Protein AF-A0A059LEQ1-F1 (afdb_monomer_lite)

Secondary structure (DSSP, 8-state):
---------------------------------S--SSSHHHHHHHHTTSHHHHHHHHHHHHHH-TTTHHHHHHH---S-HHHHHHHHHHTT-HHHHHHHHHHHT-HHHHHHHHHHHHHHHHHHHHHHHHHTT-----TT-TTS--HHHHHHHHHHHHHHHHHHHHHHHHH--SHHHHHHHHHHHHHHHHHHHHHHHHHHHH--TT-HHHHHHHHHHHHHHHHHHHHHHTTS-HHHHHHHHHHH-SSSSHHHHHHHHHHHHHHHHHHHHHHHHHHHHHHHHHHHHHHHHHHHHHHSS--------------------------

Foldseek 3Di:
DDDDDDDDDDDDDDDDDDDDDDDDDDDDDDDDDDDDDDDPVVVVVVVLLAQVVVLVVLLVCLQPPLPCNVVVVVVDDSYDLVSSLVSCVVSVSLNNNLSSCVVVVNLVVNLVSLLVQLLVLLVQLLVVLVVVPPPPDDPPCPPPPDSCVSCVSNLVSLVVLLVSLLVQLVVQDDDVSLVVSVVSLLVSLVSLVVSLVVLVVSDDPPDPSSVVSSVSSLVSSLVSVVSCVVRDPLVVVVCSCCVVPVDDDVVSCVVSSVVSVVVVVVVVVVVVVVVVVVVVVVVVVVVVVVVVVVVPPDDPDDDDDDDDDDDDDDDDDDDDDDD

Structure (mmCIF, N/CA/C/O backbone):
data_AF-A0A059LEQ1-F1
#
_entry.id   AF-A0A059LEQ1-F1
#
loop_
_atom_site.group_PDB
_atom_site.id
_atom_site.type_symbol
_atom_site.label_atom_id
_atom_site.label_alt_id
_atom_site.label_comp_id
_atom_site.label_asym_id
_atom_site.label_entity_id
_atom_site.label_seq_id
_atom_site.pdbx_PDB_ins_code
_atom_site.Cartn_x
_atom_site.Cartn_y
_atom_site.Cartn_z
_atom_site.occupancy
_atom_site.B_iso_or_equiv
_atom_site.auth_seq_id
_atom_site.auth_comp_id
_atom_site.auth_asym_id
_atom_site.auth_atom_id
_atom_site.pdbx_PDB_model_num
ATOM 1 N N . GLU A 1 1 ? -68.657 5.247 -15.379 1.00 39.91 1 GLU A N 1
ATOM 2 C CA . GLU A 1 1 ? -68.919 6.084 -16.570 1.00 39.91 1 GLU A CA 1
ATOM 3 C C . GLU A 1 1 ? -67.611 6.131 -17.346 1.00 39.91 1 GLU A C 1
ATOM 5 O O . GLU A 1 1 ? -66.612 6.512 -16.762 1.00 39.91 1 GLU A O 1
ATOM 10 N N . GLY A 1 2 ? -67.472 5.338 -18.411 1.00 38.84 2 GLY A N 1
ATOM 11 C CA . GLY A 1 2 ? -67.723 5.771 -19.796 1.00 38.84 2 GLY A CA 1
ATOM 12 C C . GLY A 1 2 ? -66.429 6.400 -20.341 1.00 38.84 2 GLY A C 1
ATOM 13 O O . GLY A 1 2 ? -65.945 7.349 -19.750 1.00 38.84 2 GLY A O 1
ATOM 14 N N . GLY A 1 3 ? -65.747 5.923 -21.377 1.00 35.22 3 GLY A N 1
ATOM 15 C CA . GLY A 1 3 ? -66.136 5.088 -22.508 1.00 35.22 3 GLY A CA 1
ATOM 16 C C . GLY A 1 3 ? -65.643 5.774 -23.792 1.00 35.22 3 GLY A C 1
ATOM 17 O O . GLY A 1 3 ? -65.792 6.986 -23.904 1.00 35.22 3 GLY A O 1
ATOM 18 N N . SER A 1 4 ? -65.131 4.972 -24.737 1.00 38.84 4 SER A N 1
ATOM 19 C CA . SER A 1 4 ? -64.862 5.298 -26.158 1.00 38.84 4 SER A CA 1
ATOM 20 C C . SER A 1 4 ? -63.698 6.253 -26.440 1.00 38.84 4 SER A C 1
ATOM 22 O O . SER A 1 4 ? -63.467 7.199 -25.705 1.00 38.84 4 SER A O 1
ATOM 24 N N . GLY A 1 5 ? -62.906 6.118 -27.500 1.00 33.50 5 GLY A N 1
ATOM 25 C CA . GLY A 1 5 ? -62.858 5.304 -28.728 1.00 33.50 5 GLY A CA 1
ATOM 26 C C . GLY A 1 5 ? -61.652 5.877 -29.513 1.00 33.50 5 GLY A C 1
ATOM 27 O O . GLY A 1 5 ? -61.237 6.995 -29.228 1.00 33.50 5 GLY A O 1
ATOM 28 N N . GLY A 1 6 ? -60.940 5.217 -30.417 1.00 33.31 6 GLY A N 1
ATOM 29 C CA . GLY A 1 6 ? -61.314 4.225 -31.411 1.00 33.31 6 GLY A CA 1
ATOM 30 C C . GLY A 1 6 ? -60.819 4.731 -32.776 1.00 33.31 6 GLY A C 1
ATOM 31 O O . GLY A 1 6 ? -61.121 5.871 -33.110 1.00 33.31 6 GLY A O 1
ATOM 32 N N . LEU A 1 7 ? -60.151 3.840 -33.532 1.00 36.00 7 LEU A N 1
ATOM 33 C CA . LEU A 1 7 ? -60.048 3.805 -35.011 1.00 36.00 7 LEU A CA 1
ATOM 34 C C . LEU A 1 7 ? -59.159 4.893 -35.662 1.00 36.00 7 LEU A C 1
ATOM 36 O O . LEU A 1 7 ? -59.026 5.982 -35.127 1.00 36.00 7 LEU A O 1
ATOM 40 N N . ALA A 1 8 ? -58.506 4.714 -36.811 1.00 37.72 8 ALA A N 1
ATOM 41 C CA . ALA A 1 8 ? -58.433 3.675 -37.849 1.00 37.72 8 ALA A CA 1
ATOM 42 C C . ALA A 1 8 ? -57.136 3.976 -38.657 1.00 37.72 8 ALA A C 1
ATOM 44 O O . ALA A 1 8 ? -56.674 5.115 -38.642 1.00 37.72 8 ALA A O 1
ATOM 45 N N . GLU A 1 9 ? -56.357 2.977 -39.078 1.00 35.88 9 GLU A N 1
ATOM 46 C CA . GLU A 1 9 ? -56.386 2.298 -40.396 1.00 35.88 9 GLU A CA 1
ATOM 47 C C . GLU A 1 9 ? -55.904 3.136 -41.593 1.00 35.88 9 GLU A C 1
ATOM 49 O O . GLU A 1 9 ? -56.343 4.263 -41.786 1.00 35.88 9 GLU A O 1
ATOM 54 N N . GLU A 1 10 ? -54.997 2.511 -42.358 1.00 37.50 10 GLU A N 1
ATOM 55 C CA . GLU A 1 10 ? -54.878 2.403 -43.832 1.00 37.50 10 GLU A CA 1
ATOM 56 C C . GLU A 1 10 ? -53.376 2.297 -44.175 1.00 37.50 10 GLU A C 1
ATOM 58 O O . GLU A 1 10 ? -52.585 3.188 -43.876 1.00 37.50 10 GLU A O 1
ATOM 63 N N . GLU A 1 11 ? -52.849 1.100 -44.454 1.00 36.75 11 GLU A N 1
ATOM 64 C CA . GLU A 1 11 ? -52.940 0.318 -45.708 1.00 36.75 11 GLU A CA 1
ATOM 65 C C . GLU A 1 11 ? -52.290 0.999 -46.921 1.00 36.75 11 GLU A C 1
ATOM 67 O O . GLU A 1 11 ? -52.687 2.077 -47.331 1.00 36.75 11 GLU A O 1
ATOM 72 N N . GLU A 1 12 ? -51.266 0.337 -47.468 1.00 38.50 12 GLU A N 1
ATOM 73 C CA . GLU A 1 12 ? -51.108 -0.133 -48.861 1.00 38.50 12 GLU A CA 1
ATOM 74 C C . GLU A 1 12 ? -49.723 -0.825 -48.899 1.00 38.50 12 GLU A C 1
ATOM 76 O O . GLU A 1 12 ? -48.732 -0.271 -48.432 1.00 38.50 12 GLU A O 1
ATOM 81 N N . GLY A 1 13 ? -49.558 -2.108 -49.233 1.00 33.69 13 GLY A N 1
ATOM 82 C CA . GLY A 1 13 ? -49.909 -2.810 -50.475 1.00 33.69 13 GLY A CA 1
ATOM 83 C C . GLY A 1 13 ? -48.584 -3.366 -51.040 1.00 33.69 13 GLY A C 1
ATOM 84 O O . GLY A 1 13 ? -47.689 -2.598 -51.363 1.00 33.69 13 GLY A O 1
ATOM 85 N N . GLY A 1 14 ? -48.274 -4.664 -50.918 1.00 33.03 14 GLY A N 1
ATOM 86 C CA . GLY A 1 14 ? -48.612 -5.732 -51.880 1.00 33.03 14 GLY A CA 1
ATOM 87 C C . GLY A 1 14 ? -47.449 -5.925 -52.878 1.00 33.03 14 GLY A C 1
ATOM 88 O O . GLY A 1 14 ? -47.071 -4.989 -53.563 1.00 33.03 14 GLY A O 1
ATOM 89 N N . THR A 1 15 ? -46.768 -7.067 -53.019 1.00 36.69 15 THR A N 1
ATOM 90 C CA . THR A 1 15 ? -47.179 -8.328 -53.690 1.00 36.69 15 THR A CA 1
ATOM 91 C C . THR A 1 15 ? -45.879 -9.169 -53.856 1.00 36.69 15 THR A C 1
ATOM 93 O O . THR A 1 15 ? -44.824 -8.587 -54.080 1.00 36.69 15 THR A O 1
ATOM 96 N N . PHE A 1 16 ? -45.773 -10.458 -53.499 1.00 31.70 16 PHE A N 1
ATOM 97 C CA . PHE A 1 16 ? -46.312 -11.712 -54.078 1.00 31.70 16 PHE A CA 1
ATOM 98 C C . PHE A 1 16 ? -45.416 -12.392 -55.150 1.00 31.70 16 PHE A C 1
ATOM 100 O O . PHE A 1 16 ? -45.321 -11.881 -56.259 1.00 31.70 16 PHE A O 1
ATOM 107 N N . PHE A 1 17 ? -44.796 -13.541 -54.804 1.00 34.34 17 PHE A N 1
ATOM 108 C CA . PHE A 1 17 ? -44.776 -14.873 -55.487 1.00 34.34 17 PHE A CA 1
ATOM 109 C C . PHE A 1 17 ? -43.702 -15.768 -54.804 1.00 34.34 17 PHE A C 1
ATOM 111 O O . PHE A 1 17 ? -42.542 -15.372 -54.738 1.00 34.34 17 PHE A O 1
ATOM 118 N N . ASP A 1 18 ? -44.086 -16.787 -54.016 1.00 32.66 18 ASP A N 1
ATOM 119 C CA . ASP A 1 18 ? -44.166 -18.240 -54.345 1.00 32.66 18 ASP A CA 1
ATOM 120 C C . ASP A 1 18 ? -42.784 -18.863 -54.661 1.00 32.66 18 ASP A C 1
ATOM 122 O O . ASP A 1 18 ? -42.023 -18.317 -55.444 1.00 32.66 18 ASP A O 1
ATOM 126 N N . GLY A 1 19 ? -42.313 -19.989 -54.134 1.00 31.03 19 GLY A N 1
ATOM 127 C CA . GLY A 1 19 ? -42.902 -21.138 -53.458 1.00 31.03 19 GLY A CA 1
ATOM 128 C C . GLY A 1 19 ? -41.981 -22.339 -53.762 1.00 31.03 19 GLY A C 1
ATOM 129 O O . GLY A 1 19 ? -41.383 -22.390 -54.837 1.00 31.03 19 GLY A O 1
ATOM 130 N N . SER A 1 20 ? -41.894 -23.305 -52.839 1.00 29.66 20 SER A N 1
ATOM 131 C CA . SER A 1 20 ? -41.366 -24.688 -52.981 1.00 29.66 20 SER A CA 1
ATOM 132 C C . SER A 1 20 ? -40.132 -25.057 -52.144 1.00 29.66 20 SER A C 1
ATOM 134 O O . SER A 1 20 ? -39.095 -24.403 -52.144 1.00 29.66 20 SER A O 1
ATOM 136 N N . SER A 1 21 ? -40.312 -26.159 -51.415 1.00 33.44 21 SER A N 1
ATOM 137 C CA . SER A 1 21 ? -39.473 -26.730 -50.357 1.00 33.44 21 SER A CA 1
ATOM 138 C C . SER A 1 21 ? -38.452 -27.779 -50.892 1.00 33.44 21 SER A C 1
ATOM 140 O O . SER A 1 21 ? -38.032 -27.661 -52.039 1.00 33.44 21 SER A O 1
ATOM 142 N N . PRO A 1 22 ? -37.946 -28.754 -50.099 1.00 53.53 22 PRO A N 1
ATOM 143 C CA . PRO A 1 22 ? -36.526 -28.864 -49.766 1.00 53.53 22 PRO A CA 1
ATOM 144 C C . PRO A 1 22 ? -35.864 -30.146 -50.314 1.00 53.53 22 PRO A C 1
ATOM 146 O O . PRO A 1 22 ? -36.526 -31.142 -50.593 1.00 53.53 22 PRO A O 1
ATOM 149 N N . SER A 1 23 ? -34.531 -30.196 -50.366 1.00 31.20 23 SER A N 1
ATOM 150 C CA . SER A 1 23 ? -33.833 -31.480 -50.519 1.00 31.20 23 SER A CA 1
ATOM 151 C C . SER A 1 23 ? -32.441 -31.479 -49.890 1.00 31.20 23 SER A C 1
ATOM 153 O O . SER A 1 23 ? -31.515 -30.804 -50.331 1.00 31.20 23 SER A O 1
ATOM 155 N N . SER A 1 24 ? -32.350 -32.295 -48.846 1.00 32.59 24 SER A N 1
ATOM 156 C CA . SER A 1 24 ? -31.193 -32.943 -48.231 1.00 32.59 24 SER A CA 1
ATOM 157 C C . SER A 1 24 ? -30.006 -33.260 -49.149 1.00 32.59 24 SER A C 1
ATOM 159 O O . SER A 1 24 ? -30.200 -33.878 -50.194 1.00 32.59 24 SER A O 1
ATOM 161 N N . SER A 1 25 ? -28.780 -33.022 -48.657 1.00 30.97 25 SER A N 1
ATOM 162 C CA . SER A 1 25 ? -27.684 -34.016 -48.635 1.00 30.97 25 SER A CA 1
ATOM 163 C C . SER A 1 25 ? -26.458 -33.513 -47.854 1.00 30.97 25 SER A C 1
ATOM 165 O O . SER A 1 25 ? -25.719 -32.645 -48.299 1.00 30.97 25 SER A O 1
ATOM 167 N N . THR A 1 26 ? -26.268 -34.089 -46.666 1.00 38.56 26 THR A N 1
ATOM 168 C CA . THR A 1 26 ? -25.015 -34.656 -46.140 1.00 38.56 26 THR A CA 1
ATOM 169 C C . THR A 1 26 ? -23.685 -34.165 -46.733 1.00 38.56 26 THR A C 1
ATOM 171 O O . THR A 1 26 ? -23.305 -34.615 -47.808 1.00 38.56 26 THR A O 1
ATOM 174 N N . SER A 1 27 ? -22.869 -33.442 -45.949 1.00 31.16 27 SER A N 1
ATOM 175 C CA . SER A 1 27 ? -21.430 -33.757 -45.871 1.00 31.16 27 SER A CA 1
ATOM 176 C C . SER A 1 27 ? -20.718 -33.123 -44.668 1.00 31.16 27 SER A C 1
ATOM 178 O O . SER A 1 27 ? -20.512 -31.920 -44.595 1.00 31.16 27 SER A O 1
ATOM 180 N N . ARG A 1 28 ? -20.321 -34.013 -43.752 1.00 33.94 28 ARG A N 1
ATOM 181 C CA . ARG A 1 28 ? -19.136 -33.980 -42.877 1.00 33.94 28 ARG A CA 1
ATOM 182 C C . ARG A 1 28 ? -18.928 -32.757 -41.977 1.00 33.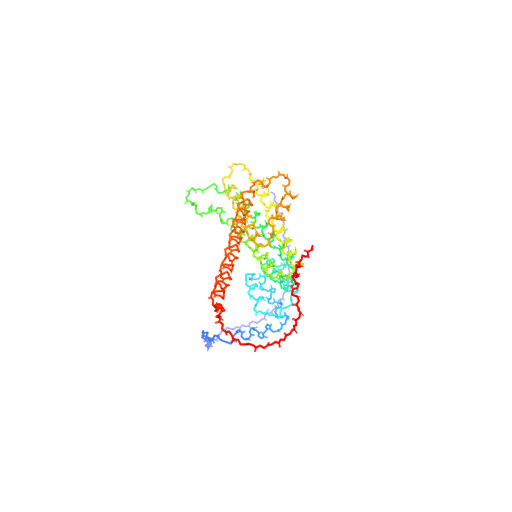94 28 ARG A C 1
ATOM 184 O O . ARG A 1 28 ? -18.280 -31.779 -42.322 1.00 33.94 28 ARG A O 1
ATOM 191 N N . ARG A 1 29 ? -19.322 -32.970 -40.717 1.00 38.72 29 ARG A N 1
ATOM 192 C CA . ARG A 1 29 ? -18.678 -32.393 -39.532 1.00 38.72 29 ARG A CA 1
ATOM 193 C C . ARG A 1 29 ? -17.162 -32.596 -39.639 1.00 38.72 29 ARG A C 1
ATOM 195 O O . ARG A 1 29 ? -16.696 -33.732 -39.566 1.00 38.72 29 ARG A O 1
ATOM 202 N N . PHE A 1 30 ? -16.413 -31.512 -39.794 1.00 32.72 30 PHE A N 1
ATOM 203 C CA . PHE A 1 30 ? -14.985 -31.482 -39.504 1.00 32.72 30 PHE A CA 1
ATOM 204 C C . PHE A 1 30 ? -14.845 -30.878 -38.107 1.00 32.72 30 PHE A C 1
ATOM 206 O O . PHE A 1 30 ? -14.821 -29.665 -37.936 1.00 32.72 30 PHE A O 1
ATOM 213 N N . PHE A 1 31 ? -14.855 -31.741 -37.092 1.00 32.28 31 PHE A N 1
ATOM 214 C CA . PHE A 1 31 ? -14.271 -31.399 -35.800 1.00 32.28 31 PHE A CA 1
ATOM 215 C C . PHE A 1 31 ? -12.751 -31.461 -35.990 1.00 32.28 31 PHE A C 1
ATOM 217 O O . PHE A 1 31 ? -12.251 -32.555 -36.267 1.00 32.28 31 PHE A O 1
ATOM 224 N N . PRO A 1 32 ? -11.994 -30.357 -35.876 1.00 39.38 32 PRO A N 1
ATOM 225 C CA . PRO A 1 32 ? -10.568 -30.490 -35.652 1.00 39.38 32 PRO A CA 1
ATOM 226 C C . PRO A 1 32 ? -10.339 -31.073 -34.245 1.00 39.38 32 PRO A C 1
ATOM 228 O O . PRO A 1 32 ? -11.055 -30.716 -33.302 1.00 39.38 32 PRO A O 1
ATOM 231 N N . PRO A 1 33 ? -9.382 -32.002 -34.094 1.00 41.22 33 PRO A N 1
ATOM 232 C CA . PRO A 1 33 ? -9.032 -32.562 -32.806 1.00 41.22 33 PRO A CA 1
ATOM 233 C C . PRO A 1 33 ? -8.220 -31.556 -31.983 1.00 41.22 33 PRO A C 1
ATOM 235 O O . PRO A 1 33 ? -7.469 -30.733 -32.500 1.00 41.22 33 PRO A O 1
ATOM 238 N N . SER A 1 34 ? -8.401 -31.686 -30.675 1.00 40.88 34 SER A N 1
ATOM 239 C CA . SER A 1 34 ? -7.682 -31.049 -29.578 1.00 40.88 34 SER A CA 1
ATOM 240 C C . SER A 1 34 ? -6.163 -30.897 -29.781 1.00 40.88 34 SER A C 1
ATOM 242 O O . SER A 1 34 ? -5.472 -31.880 -30.030 1.00 40.88 34 SER A O 1
ATOM 244 N N . LEU A 1 35 ? -5.693 -29.665 -29.536 1.00 48.62 35 LEU A N 1
ATOM 245 C CA . LEU A 1 35 ? -4.416 -29.236 -28.937 1.00 48.62 35 LEU A CA 1
ATOM 246 C C . LEU A 1 35 ? -3.120 -29.970 -29.330 1.00 48.62 35 LEU A C 1
ATOM 248 O O . LEU A 1 35 ? -2.803 -31.038 -28.813 1.00 48.62 35 LEU A O 1
ATOM 252 N N . ALA A 1 36 ? -2.264 -29.255 -30.067 1.00 34.38 36 ALA A N 1
ATOM 253 C CA . ALA A 1 36 ? -0.808 -29.425 -30.020 1.00 34.38 36 ALA A CA 1
ATOM 254 C C . ALA A 1 36 ? -0.075 -28.060 -29.958 1.00 34.38 36 ALA A C 1
ATOM 256 O O . ALA A 1 36 ? 0.797 -27.739 -30.756 1.00 34.38 36 ALA A O 1
ATOM 257 N N . GLY A 1 37 ? -0.476 -27.217 -29.003 1.00 42.66 37 GLY A N 1
ATOM 258 C CA . GLY A 1 37 ? 0.431 -26.696 -27.972 1.00 42.66 37 GLY A CA 1
ATOM 259 C C . GLY A 1 37 ? 1.488 -25.617 -28.251 1.00 42.66 37 GLY A C 1
ATOM 260 O O . GLY A 1 37 ? 1.980 -25.096 -27.260 1.00 42.66 37 GLY A O 1
ATOM 261 N N . LEU A 1 38 ? 1.868 -25.240 -29.481 1.00 40.41 38 LEU A N 1
ATOM 262 C CA . LEU A 1 38 ? 2.979 -24.264 -29.661 1.00 40.41 38 LEU A CA 1
ATOM 263 C C . LEU A 1 38 ? 2.829 -23.229 -30.796 1.00 40.41 38 LEU A C 1
ATOM 265 O O . LEU A 1 38 ? 3.738 -22.433 -31.008 1.00 40.41 38 LEU A O 1
ATOM 269 N N . SER A 1 39 ? 1.699 -23.181 -31.511 1.00 48.41 39 SER A N 1
ATOM 270 C CA . SER A 1 39 ? 1.535 -22.280 -32.674 1.00 48.41 39 SER A CA 1
ATOM 271 C C . SER A 1 39 ? 0.595 -21.090 -32.450 1.00 48.41 39 SER A C 1
ATOM 273 O O . SER A 1 39 ? 0.660 -20.122 -33.201 1.00 48.41 39 SER A O 1
ATOM 275 N N . GLU A 1 40 ? -0.283 -21.139 -31.449 1.00 47.84 40 GLU A N 1
ATOM 276 C CA . GLU A 1 40 ? -1.388 -20.175 -31.313 1.00 47.84 40 GLU A CA 1
ATOM 277 C C . GLU A 1 40 ? -0.967 -18.905 -30.552 1.00 47.84 40 GLU A C 1
ATOM 279 O O . GLU A 1 40 ? -1.352 -17.790 -30.905 1.00 47.84 40 GLU A O 1
ATOM 284 N N . GLN A 1 41 ? -0.068 -19.049 -29.574 1.00 50.53 41 GLN A N 1
ATOM 285 C CA . GLN A 1 41 ? 0.531 -17.915 -28.863 1.00 50.53 41 GLN A CA 1
ATOM 286 C C . GLN A 1 41 ? 1.420 -17.069 -29.782 1.00 50.53 41 GLN A C 1
ATOM 288 O O . GLN A 1 41 ? 1.420 -15.851 -29.656 1.00 50.53 41 GLN A O 1
ATOM 293 N N . ALA A 1 42 ? 2.108 -17.694 -30.747 1.00 51.91 42 ALA A N 1
ATOM 294 C CA . ALA A 1 42 ? 2.942 -16.997 -31.727 1.00 51.91 42 ALA A CA 1
ATOM 295 C C . ALA A 1 42 ? 2.120 -16.130 -32.700 1.00 51.91 42 ALA A C 1
ATOM 297 O O . ALA A 1 42 ? 2.577 -15.072 -33.123 1.00 51.91 42 ALA A O 1
ATOM 298 N N . SER A 1 43 ? 0.894 -16.548 -33.040 1.00 58.75 43 SER A N 1
ATOM 299 C CA . SER A 1 43 ? -0.020 -15.729 -33.846 1.00 58.75 43 SER A CA 1
ATOM 300 C C . SER A 1 43 ? -0.599 -14.553 -33.062 1.00 58.75 43 SER A C 1
ATOM 302 O O . SER A 1 43 ? -0.728 -13.467 -33.616 1.00 58.75 43 SER A O 1
ATOM 304 N N . VAL A 1 44 ? -0.906 -14.734 -31.774 1.00 63.03 44 VAL A N 1
ATOM 305 C CA . VAL A 1 44 ? -1.437 -13.648 -30.935 1.00 63.03 44 VAL A CA 1
ATOM 306 C C . VAL A 1 44 ? -0.355 -12.611 -30.635 1.00 63.03 44 VAL A C 1
ATOM 308 O O . VAL A 1 44 ? -0.618 -11.421 -30.764 1.00 63.03 44 VAL A O 1
ATOM 311 N N . THR A 1 45 ? 0.880 -13.025 -30.338 1.00 62.28 45 THR A N 1
ATOM 312 C CA . THR A 1 45 ? 2.000 -12.085 -30.149 1.00 62.28 45 THR A CA 1
ATOM 313 C C . THR A 1 45 ? 2.367 -11.338 -31.431 1.00 62.28 45 THR A C 1
ATOM 315 O O . THR A 1 45 ? 2.728 -10.168 -31.358 1.00 62.28 45 THR A O 1
ATOM 318 N N . ALA A 1 46 ? 2.220 -11.960 -32.606 1.00 61.50 46 ALA A N 1
ATOM 319 C CA . ALA A 1 46 ? 2.407 -11.281 -33.889 1.00 61.50 46 ALA A CA 1
ATOM 320 C C . ALA A 1 46 ? 1.300 -10.252 -34.194 1.00 61.50 46 ALA A C 1
ATOM 322 O O . ALA A 1 46 ? 1.582 -9.221 -34.795 1.00 61.50 46 ALA A O 1
ATOM 323 N N . ILE A 1 47 ? 0.056 -10.502 -33.767 1.00 64.19 47 ILE A N 1
ATOM 324 C CA . ILE A 1 47 ? -1.061 -9.548 -33.897 1.00 64.19 47 ILE A CA 1
ATOM 325 C C . ILE A 1 47 ? -0.911 -8.393 -32.891 1.00 64.19 47 ILE A C 1
ATOM 327 O O . ILE A 1 47 ? -1.144 -7.240 -33.240 1.00 64.19 47 ILE A O 1
ATOM 331 N N . LEU A 1 48 ? -0.447 -8.684 -31.673 1.00 67.00 48 LEU A N 1
ATOM 332 C CA . LEU A 1 48 ? -0.130 -7.694 -30.633 1.00 67.00 48 LEU A CA 1
ATOM 333 C C . LEU A 1 48 ? 1.206 -6.955 -30.868 1.00 67.00 48 LEU A C 1
ATOM 335 O O . LEU A 1 48 ? 1.651 -6.174 -30.027 1.00 67.00 48 LEU A O 1
ATOM 339 N N . ALA A 1 49 ? 1.866 -7.181 -32.006 1.00 67.88 49 ALA A N 1
ATOM 340 C CA . ALA A 1 49 ? 2.998 -6.361 -32.429 1.00 67.88 49 ALA A CA 1
ATOM 341 C C . ALA A 1 49 ? 2.547 -4.987 -32.960 1.00 67.88 49 ALA A C 1
ATOM 343 O O . ALA A 1 49 ? 3.340 -4.047 -32.975 1.00 67.88 49 ALA A O 1
ATOM 344 N N . ASP A 1 50 ? 1.286 -4.863 -33.389 1.00 77.69 50 ASP A N 1
ATOM 345 C CA . ASP A 1 50 ? 0.685 -3.577 -33.736 1.00 77.69 50 ASP A CA 1
ATOM 346 C C . ASP A 1 50 ? 0.234 -2.858 -32.457 1.00 77.69 50 ASP A C 1
ATOM 348 O O . ASP A 1 50 ? -0.652 -3.331 -31.737 1.00 77.69 50 ASP A O 1
ATOM 352 N N . SER A 1 51 ? 0.836 -1.702 -32.176 1.00 74.19 51 SER A N 1
ATOM 353 C CA . SER A 1 51 ? 0.554 -0.916 -30.971 1.00 74.19 51 SER A CA 1
ATOM 354 C C . SER A 1 51 ? -0.915 -0.499 -30.869 1.00 74.19 51 SER A C 1
ATOM 356 O O . SER A 1 51 ? -1.462 -0.462 -29.767 1.00 74.19 51 SER A O 1
ATOM 358 N N . GLY A 1 52 ? -1.599 -0.270 -31.998 1.00 79.19 52 GLY A N 1
ATOM 359 C CA . GLY A 1 52 ? -3.022 0.082 -32.000 1.00 79.19 52 GLY A CA 1
ATOM 360 C C . GLY A 1 52 ? -3.935 -1.076 -31.576 1.00 79.19 52 GLY A C 1
ATOM 361 O O . GLY A 1 52 ? -4.938 -0.872 -30.881 1.00 79.19 52 GLY A O 1
ATOM 362 N N . LEU A 1 53 ? -3.579 -2.308 -31.953 1.00 83.75 53 LEU A N 1
ATOM 363 C CA . LEU A 1 53 ? -4.312 -3.508 -31.542 1.00 83.75 53 LEU A CA 1
ATOM 364 C C . LEU A 1 53 ? -4.039 -3.847 -30.079 1.00 83.75 53 LEU A C 1
ATOM 366 O O . LEU A 1 53 ? -4.966 -4.221 -29.360 1.00 83.75 53 LEU A O 1
ATOM 370 N N . THR A 1 54 ? -2.806 -3.648 -29.618 1.00 85.25 54 THR A N 1
ATOM 371 C CA . THR A 1 54 ? -2.429 -3.859 -28.217 1.00 85.25 54 THR A CA 1
ATOM 372 C C . THR A 1 54 ? -3.137 -2.879 -27.287 1.00 85.25 54 THR A C 1
ATOM 374 O O . THR A 1 54 ? -3.696 -3.309 -26.280 1.00 85.25 54 THR A O 1
ATOM 377 N N . ASP A 1 55 ? -3.230 -1.597 -27.646 1.00 85.88 55 ASP A N 1
ATOM 378 C CA . ASP A 1 55 ? -3.978 -0.603 -26.863 1.00 85.88 55 ASP A CA 1
ATOM 379 C C . ASP A 1 55 ? -5.475 -0.943 -26.775 1.00 85.88 55 ASP A C 1
ATOM 381 O O . ASP A 1 55 ? -6.090 -0.845 -25.709 1.00 85.88 55 ASP A O 1
ATOM 385 N N . THR A 1 56 ? -6.060 -1.404 -27.885 1.00 88.00 56 THR A N 1
ATOM 386 C CA . THR A 1 56 ? -7.459 -1.858 -27.922 1.00 88.00 56 THR A CA 1
ATOM 387 C C . THR A 1 56 ? -7.655 -3.104 -27.057 1.00 88.00 56 THR A C 1
ATOM 389 O O . THR A 1 56 ? -8.647 -3.226 -26.338 1.00 88.00 56 THR A O 1
ATOM 392 N N . TYR A 1 57 ? -6.696 -4.028 -27.088 1.00 89.62 57 TYR A N 1
ATOM 393 C CA . TYR A 1 57 ? -6.737 -5.234 -26.275 1.00 89.62 57 TYR A CA 1
ATOM 394 C C . TYR A 1 57 ? -6.632 -4.921 -24.778 1.00 89.62 57 TYR A C 1
ATOM 396 O O . TYR A 1 57 ? -7.398 -5.478 -23.996 1.00 89.62 57 TYR A O 1
ATOM 404 N N . VAL A 1 58 ? -5.774 -3.976 -24.374 1.00 89.38 58 VAL A N 1
ATOM 405 C CA . VAL A 1 58 ? -5.707 -3.500 -22.981 1.00 89.38 58 VAL A CA 1
ATOM 406 C C . VAL A 1 58 ? -7.046 -2.903 -22.544 1.00 89.38 58 VAL A C 1
ATOM 408 O O . VAL A 1 58 ? -7.531 -3.242 -21.470 1.00 89.38 58 VAL A O 1
ATOM 411 N N . GLN A 1 59 ? -7.694 -2.082 -23.378 1.00 90.44 59 GLN A N 1
ATOM 412 C CA . GLN A 1 59 ? -9.029 -1.547 -23.068 1.00 90.44 59 GLN A CA 1
ATOM 413 C C . GLN A 1 59 ? -10.070 -2.655 -22.867 1.00 90.44 59 GLN A C 1
ATOM 415 O O . GLN A 1 59 ? -10.848 -2.618 -21.912 1.00 90.44 59 GLN A O 1
ATOM 420 N N . LEU A 1 60 ? -10.075 -3.664 -23.742 1.00 92.12 60 LEU A N 1
ATOM 421 C CA . LEU A 1 60 ? -10.976 -4.808 -23.622 1.00 92.12 60 LEU A CA 1
ATOM 422 C C . LEU A 1 60 ? -10.685 -5.622 -22.357 1.00 92.12 60 LEU A C 1
ATOM 424 O O . LEU A 1 60 ? -11.622 -5.968 -21.640 1.00 92.12 60 LEU A O 1
ATOM 428 N N . LEU A 1 61 ? -9.414 -5.879 -22.042 1.00 91.50 61 LEU A N 1
ATOM 429 C CA . LEU A 1 61 ? -9.025 -6.551 -20.804 1.00 91.50 61 LEU A CA 1
ATOM 430 C C . LEU A 1 61 ? -9.502 -5.772 -19.578 1.00 91.50 61 LEU A C 1
ATOM 432 O O . LEU A 1 61 ? -10.153 -6.351 -18.718 1.00 91.50 61 LEU A O 1
ATOM 436 N N . CYS A 1 62 ? -9.284 -4.458 -19.529 1.00 91.44 62 CYS A N 1
ATOM 437 C CA . CYS A 1 62 ? -9.758 -3.624 -18.426 1.00 91.44 62 CYS A CA 1
ATOM 438 C C . CYS A 1 62 ? -11.283 -3.701 -18.238 1.00 91.44 62 CYS A C 1
ATOM 440 O O . CYS A 1 62 ? -11.777 -3.676 -17.112 1.00 91.44 62 CYS A O 1
ATOM 442 N N . ARG A 1 63 ? -12.043 -3.827 -19.331 1.00 92.62 63 ARG A N 1
ATOM 443 C CA . ARG A 1 63 ? -13.507 -3.912 -19.284 1.00 92.62 63 ARG A CA 1
ATOM 444 C C . ARG A 1 63 ? -14.037 -5.296 -18.905 1.00 92.62 63 ARG A C 1
ATOM 446 O O . ARG A 1 63 ? -15.059 -5.375 -18.225 1.00 92.62 63 ARG A O 1
ATOM 453 N N . PHE A 1 64 ? -13.423 -6.361 -19.414 1.00 91.38 64 PHE A N 1
ATOM 454 C CA . PHE A 1 64 ? -13.977 -7.719 -19.348 1.00 91.38 64 PHE A CA 1
ATOM 455 C C . PHE A 1 64 ? -13.258 -8.635 -18.352 1.00 91.38 64 PHE A C 1
ATOM 457 O O . PHE A 1 64 ? -13.899 -9.530 -17.808 1.00 91.38 64 PHE A O 1
ATOM 464 N N . ASP A 1 65 ? -11.969 -8.412 -18.093 1.00 91.00 65 ASP A N 1
ATOM 465 C CA . ASP A 1 65 ? -11.174 -9.175 -17.126 1.00 91.00 65 ASP A CA 1
ATOM 466 C C . ASP A 1 65 ? -10.083 -8.297 -16.469 1.00 91.00 65 ASP A C 1
ATOM 468 O O . ASP A 1 65 ? -8.894 -8.382 -16.809 1.00 91.00 65 ASP A O 1
ATOM 472 N N . PRO A 1 66 ? -10.463 -7.439 -15.502 1.00 87.62 66 PRO A N 1
ATOM 473 C CA . PRO A 1 66 ? -9.535 -6.519 -14.844 1.00 87.62 66 PRO A CA 1
ATOM 474 C C . PRO A 1 66 ? -8.441 -7.235 -14.031 1.00 87.62 66 PRO A C 1
ATOM 476 O O . PRO A 1 66 ? -7.400 -6.643 -13.742 1.00 87.62 66 PRO A O 1
ATOM 479 N N . GLY A 1 67 ? -8.646 -8.507 -13.662 1.00 87.12 67 GLY A N 1
ATOM 480 C CA . GLY A 1 67 ? -7.679 -9.301 -12.901 1.00 87.12 67 GLY A CA 1
ATOM 481 C C . GLY A 1 67 ? -6.478 -9.755 -13.735 1.00 87.12 67 GLY A C 1
ATOM 482 O O . GLY A 1 67 ? -5.364 -9.841 -13.215 1.00 87.12 67 GLY A O 1
ATOM 483 N N . ALA A 1 68 ? -6.678 -9.991 -15.034 1.00 88.50 68 ALA A N 1
ATOM 484 C CA . ALA A 1 68 ? -5.619 -10.406 -15.954 1.00 88.50 68 ALA A CA 1
ATOM 485 C C . ALA A 1 68 ? -4.742 -9.244 -16.456 1.00 88.50 68 ALA A C 1
ATOM 487 O O . ALA A 1 68 ? -3.619 -9.474 -16.912 1.00 88.50 68 ALA A O 1
ATOM 488 N N . VAL A 1 69 ? -5.212 -7.996 -16.334 1.00 91.06 69 VAL A N 1
ATOM 489 C CA . VAL A 1 69 ? -4.513 -6.780 -16.790 1.00 91.06 69 VAL A CA 1
ATOM 490 C C . VAL A 1 69 ? -3.055 -6.700 -16.304 1.00 91.06 69 VAL A C 1
ATOM 492 O O . VAL A 1 69 ? -2.164 -6.621 -17.149 1.00 91.06 69 VAL A O 1
ATOM 495 N N . PRO A 1 70 ? -2.737 -6.768 -14.995 1.00 87.75 70 PRO A N 1
ATOM 496 C CA . PRO A 1 70 ? -1.350 -6.656 -14.536 1.00 87.75 70 PRO A CA 1
ATOM 497 C C . PRO A 1 70 ? -0.455 -7.812 -15.005 1.00 87.75 70 PRO A C 1
ATOM 499 O O . PRO A 1 70 ? 0.751 -7.629 -15.145 1.00 87.75 70 PRO A O 1
ATOM 502 N N . ALA A 1 71 ? -1.004 -9.006 -15.253 1.00 89.44 71 ALA A N 1
ATOM 503 C CA . ALA A 1 71 ? -0.229 -10.110 -15.820 1.00 89.44 71 ALA A CA 1
ATOM 504 C C . ALA A 1 71 ? 0.098 -9.855 -17.298 1.00 89.44 71 ALA A C 1
ATOM 506 O O . ALA A 1 71 ? 1.227 -10.086 -17.726 1.00 89.44 71 ALA A O 1
ATOM 507 N N . PHE A 1 72 ? -0.866 -9.323 -18.053 1.00 89.44 72 PHE A N 1
ATOM 508 C CA . PHE A 1 72 ? -0.671 -8.953 -19.450 1.00 89.44 72 PHE A CA 1
ATOM 509 C C . PHE A 1 72 ? 0.366 -7.836 -19.614 1.00 89.44 72 PHE A C 1
ATOM 511 O O . PHE A 1 72 ? 1.289 -7.987 -20.415 1.00 89.44 72 PHE A O 1
ATOM 518 N N . LEU A 1 73 ? 0.247 -6.764 -18.820 1.00 90.00 73 LEU A N 1
ATOM 519 C CA . LEU A 1 73 ? 1.127 -5.592 -18.889 1.00 90.00 73 LEU A CA 1
ATOM 520 C C . LEU A 1 73 ? 2.592 -5.907 -18.550 1.00 90.00 73 LEU A C 1
ATOM 522 O O . LEU A 1 73 ? 3.478 -5.220 -19.040 1.00 90.00 73 LEU A O 1
ATOM 526 N N . ARG A 1 74 ? 2.852 -6.944 -17.741 1.00 88.88 74 ARG A N 1
ATOM 527 C CA . ARG A 1 74 ? 4.214 -7.423 -17.434 1.00 88.88 74 ARG A CA 1
ATOM 528 C C . ARG A 1 74 ? 4.820 -8.301 -18.527 1.00 88.88 74 ARG A C 1
ATOM 530 O O . ARG A 1 74 ? 6.028 -8.498 -18.541 1.00 88.88 74 ARG A O 1
ATOM 537 N N . ALA A 1 75 ? 3.984 -8.912 -19.362 1.00 87.75 75 ALA A N 1
ATOM 538 C CA . ALA A 1 75 ? 4.413 -9.890 -20.359 1.00 87.75 75 ALA A CA 1
ATOM 539 C C . ALA A 1 75 ? 4.621 -9.282 -21.756 1.00 87.75 75 ALA A C 1
ATOM 541 O O . ALA A 1 75 ? 5.189 -9.945 -22.621 1.00 87.75 75 ALA A O 1
ATOM 542 N N . HIS A 1 76 ? 4.144 -8.057 -21.989 1.00 84.88 76 HIS A N 1
ATOM 543 C CA . HIS A 1 76 ? 4.165 -7.396 -23.293 1.00 84.88 76 HIS A CA 1
ATOM 544 C C . HIS A 1 76 ? 4.629 -5.950 -23.129 1.00 84.88 76 HIS A C 1
ATOM 546 O O . HIS A 1 76 ? 4.212 -5.305 -22.183 1.00 84.88 76 HIS A O 1
ATOM 552 N N . ASP A 1 77 ? 5.399 -5.421 -24.082 1.00 79.31 77 ASP A N 1
ATOM 553 C CA . ASP A 1 77 ? 5.930 -4.043 -24.031 1.00 79.31 77 ASP A CA 1
ATOM 554 C C . ASP A 1 77 ? 5.396 -3.147 -25.174 1.00 79.31 77 ASP A C 1
ATOM 556 O O . ASP A 1 77 ? 5.852 -2.025 -25.372 1.00 79.31 77 ASP A O 1
ATOM 560 N N . GLY A 1 78 ? 4.440 -3.646 -25.969 1.00 81.19 78 GLY A N 1
ATOM 561 C CA . GLY A 1 78 ? 3.949 -2.990 -27.192 1.00 81.19 78 GLY A CA 1
ATOM 562 C C . GLY A 1 78 ? 2.805 -1.985 -27.008 1.00 81.19 78 GLY A C 1
ATOM 563 O O . GLY A 1 78 ? 2.285 -1.487 -28.006 1.00 81.19 78 GLY A O 1
ATOM 564 N N . TYR A 1 79 ? 2.373 -1.716 -25.773 1.00 85.38 79 TYR A N 1
ATOM 565 C CA . TYR A 1 79 ? 1.270 -0.793 -25.481 1.00 85.38 79 TYR A CA 1
ATOM 566 C C . TYR A 1 79 ? 1.756 0.644 -25.266 1.00 85.38 79 TYR A C 1
ATOM 568 O O . TYR A 1 79 ? 2.848 0.897 -24.756 1.00 85.38 79 TYR A O 1
ATOM 576 N N . GLY A 1 80 ? 0.904 1.614 -25.587 1.00 85.62 80 GLY A N 1
ATOM 577 C CA . GLY A 1 80 ? 1.107 3.002 -25.199 1.00 85.62 80 GLY A CA 1
ATOM 578 C C . GLY A 1 80 ? 0.838 3.189 -23.706 1.00 85.62 80 GLY A C 1
ATOM 579 O O . GLY A 1 80 ? -0.308 3.095 -23.272 1.00 85.62 80 GLY A O 1
ATOM 580 N N . LEU A 1 81 ? 1.868 3.516 -22.916 1.00 89.69 81 LEU A N 1
ATOM 581 C CA . LEU A 1 81 ? 1.761 3.679 -21.454 1.00 89.69 81 LEU A CA 1
ATOM 582 C C . LEU A 1 81 ? 0.616 4.623 -21.039 1.00 89.69 81 LEU A C 1
ATOM 584 O O . LEU A 1 81 ? -0.192 4.279 -20.181 1.00 89.69 81 LEU A O 1
ATOM 588 N N . GLU A 1 82 ? 0.488 5.784 -21.689 1.00 89.69 82 GLU A N 1
ATOM 589 C CA . GLU A 1 82 ? -0.577 6.756 -21.390 1.00 89.69 82 GLU A CA 1
ATOM 590 C C . GLU A 1 82 ? -1.973 6.274 -21.824 1.00 89.69 82 GLU A C 1
ATOM 592 O O . GLU A 1 82 ? -2.975 6.617 -21.194 1.00 89.69 82 GLU A O 1
ATOM 597 N N . ALA A 1 83 ? -2.067 5.489 -22.903 1.00 88.69 83 ALA A N 1
ATOM 598 C CA . ALA A 1 83 ? -3.335 4.933 -23.374 1.00 88.69 83 ALA A CA 1
ATOM 599 C C . ALA A 1 83 ? -3.820 3.807 -22.452 1.00 88.69 83 ALA A C 1
ATOM 601 O O . ALA A 1 83 ? -4.983 3.806 -22.046 1.00 88.69 83 ALA A O 1
ATOM 602 N N . ALA A 1 84 ? -2.908 2.916 -22.058 1.00 90.44 84 ALA A N 1
ATOM 603 C CA . ALA A 1 84 ? -3.154 1.857 -21.089 1.00 90.44 84 ALA A CA 1
ATOM 604 C C . ALA A 1 84 ? -3.539 2.426 -19.715 1.00 90.44 84 ALA A C 1
ATOM 606 O O . ALA A 1 84 ? -4.503 1.964 -19.109 1.00 90.44 84 ALA A O 1
ATOM 607 N N . LEU A 1 85 ? -2.851 3.477 -19.246 1.00 92.44 85 LEU A N 1
ATOM 608 C CA . LEU A 1 85 ? -3.160 4.109 -17.961 1.00 92.44 85 LEU A CA 1
ATOM 609 C C . LEU A 1 85 ? -4.563 4.721 -17.970 1.00 92.44 85 LEU A C 1
ATOM 611 O O . LEU A 1 85 ? -5.333 4.499 -17.037 1.00 92.44 85 LEU A O 1
ATOM 615 N N . ARG A 1 86 ? -4.925 5.432 -19.045 1.00 92.50 86 ARG A N 1
ATOM 616 C CA . ARG A 1 86 ? -6.271 5.995 -19.204 1.00 92.50 86 ARG A CA 1
ATOM 617 C C . ARG A 1 86 ? -7.343 4.906 -19.175 1.00 92.50 86 ARG A C 1
ATOM 619 O O . ARG A 1 86 ? -8.305 5.036 -18.428 1.00 92.50 86 ARG A O 1
ATOM 626 N N . ALA A 1 87 ? -7.133 3.813 -19.908 1.00 91.56 87 ALA A N 1
ATOM 627 C CA . ALA A 1 87 ? -8.049 2.676 -19.923 1.00 91.56 87 ALA A CA 1
ATOM 628 C C . ALA A 1 87 ? -8.207 2.034 -18.532 1.00 91.56 87 ALA A C 1
ATOM 630 O O . ALA A 1 87 ? -9.322 1.726 -18.110 1.00 91.56 87 ALA A O 1
ATOM 631 N N . CYS A 1 88 ? -7.105 1.861 -17.794 1.00 92.81 88 CYS A N 1
ATOM 632 C CA . CYS A 1 88 ? -7.138 1.335 -16.430 1.00 92.81 88 CYS A CA 1
ATOM 633 C C . CYS A 1 88 ? -7.933 2.245 -15.483 1.00 92.81 88 CYS A C 1
ATOM 635 O O . CYS A 1 88 ? -8.725 1.745 -14.687 1.00 92.81 88 CYS A O 1
ATOM 637 N N . LEU A 1 89 ? -7.752 3.565 -15.570 1.00 92.00 89 LEU A N 1
ATOM 638 C CA . LEU A 1 89 ? -8.474 4.527 -14.731 1.00 92.00 89 LEU A CA 1
ATOM 639 C C . LEU A 1 89 ? -9.970 4.585 -15.077 1.00 92.00 89 LEU A C 1
ATOM 641 O O . LEU A 1 89 ? -10.804 4.554 -14.174 1.00 92.00 89 LEU A O 1
ATOM 645 N N . GLU A 1 90 ? -10.320 4.603 -16.366 1.00 93.00 90 GLU A N 1
ATOM 646 C CA . GLU A 1 90 ? -11.714 4.620 -16.841 1.00 93.00 90 GLU A CA 1
ATOM 647 C C . GLU A 1 90 ? -12.507 3.390 -16.372 1.00 93.00 90 GLU A C 1
ATOM 649 O O . GLU A 1 90 ? -13.671 3.506 -15.985 1.00 93.00 90 GLU A O 1
ATOM 654 N N . HIS A 1 91 ? -11.868 2.219 -16.348 1.00 89.88 91 HIS A N 1
ATOM 655 C CA . HIS A 1 91 ? -12.483 0.959 -15.929 1.00 89.88 91 HIS A CA 1
ATOM 656 C C . HIS A 1 91 ? -12.195 0.569 -14.468 1.00 89.88 91 HIS A C 1
ATOM 658 O O . HIS A 1 91 ? -12.483 -0.559 -14.076 1.00 89.88 91 HIS A O 1
ATOM 664 N N . ARG A 1 92 ? -11.641 1.476 -13.647 1.00 88.50 92 ARG A N 1
ATOM 665 C CA . ARG A 1 92 ? -11.298 1.232 -12.227 1.00 88.50 92 ARG A CA 1
ATOM 666 C C . ARG A 1 92 ? -10.408 -0.001 -11.990 1.00 88.50 92 ARG A C 1
ATOM 668 O O . ARG A 1 92 ? -10.508 -0.684 -10.973 1.00 88.50 92 ARG A O 1
ATOM 675 N N . CYS A 1 93 ? -9.497 -0.281 -12.914 1.00 91.06 93 CYS A N 1
ATOM 676 C CA . CYS A 1 93 ? -8.498 -1.339 -12.783 1.00 91.06 93 CYS A CA 1
ATOM 677 C C . CYS A 1 93 ? -7.319 -0.862 -11.922 1.00 91.06 93 CYS A C 1
ATOM 679 O O . CYS A 1 93 ? -6.253 -0.533 -12.446 1.00 91.06 93 CYS A O 1
ATOM 681 N N . VAL A 1 94 ? -7.500 -0.835 -10.596 1.00 91.12 94 VAL A N 1
ATOM 682 C CA . VAL A 1 94 ? -6.504 -0.307 -9.639 1.00 91.12 94 VAL A CA 1
ATOM 683 C C . VAL A 1 94 ? -5.142 -0.988 -9.800 1.00 91.12 94 VAL A C 1
ATOM 685 O O . VAL A 1 94 ? -4.132 -0.310 -9.962 1.00 91.12 94 VAL A O 1
ATOM 688 N N . ALA A 1 95 ? -5.100 -2.323 -9.847 1.00 89.19 95 ALA A N 1
ATOM 689 C CA . ALA A 1 95 ? -3.844 -3.073 -9.954 1.00 89.19 95 ALA A CA 1
ATOM 690 C C . ALA A 1 95 ? -3.062 -2.777 -11.251 1.00 89.19 95 ALA A C 1
ATOM 692 O O . ALA A 1 95 ? -1.833 -2.729 -11.233 1.00 89.19 95 ALA A O 1
ATOM 693 N N . GLY A 1 96 ? -3.766 -2.563 -12.368 1.00 90.19 96 GLY A N 1
ATOM 694 C CA . GLY A 1 96 ? -3.154 -2.189 -13.645 1.00 90.19 96 GLY A CA 1
ATOM 695 C C . GLY A 1 96 ? -2.661 -0.741 -13.650 1.00 90.19 96 GLY A C 1
ATOM 696 O O . GLY A 1 96 ? -1.544 -0.475 -14.087 1.00 90.19 96 GLY A O 1
ATOM 697 N N . ALA A 1 97 ? -3.457 0.188 -13.113 1.00 92.62 97 ALA A N 1
ATOM 698 C CA . ALA A 1 97 ? -3.072 1.594 -12.999 1.00 92.62 97 ALA A CA 1
ATOM 699 C C . ALA A 1 97 ? -1.843 1.781 -12.096 1.00 92.62 97 ALA A C 1
ATOM 701 O O . ALA A 1 97 ? -0.916 2.492 -12.473 1.00 92.62 97 ALA A O 1
ATOM 702 N N . VAL A 1 98 ? -1.801 1.096 -10.949 1.00 92.88 98 VAL A N 1
ATOM 703 C CA . VAL A 1 98 ? -0.660 1.118 -10.018 1.00 92.88 98 VAL A CA 1
ATOM 704 C C . VAL A 1 98 ? 0.612 0.627 -10.704 1.00 92.88 98 VAL A C 1
ATOM 706 O O . VAL A 1 98 ? 1.618 1.326 -10.658 1.00 92.88 98 VAL A O 1
ATOM 709 N N . TYR A 1 99 ? 0.552 -0.498 -11.425 1.00 91.56 99 TYR A N 1
ATOM 710 C CA . TYR A 1 99 ? 1.707 -1.015 -12.166 1.00 91.56 99 TYR A CA 1
ATOM 711 C C . TYR A 1 99 ? 2.243 -0.014 -13.204 1.00 91.56 99 TYR A C 1
ATOM 713 O O . TYR A 1 99 ? 3.454 0.184 -13.321 1.00 91.56 99 TYR A O 1
ATOM 721 N N . LEU A 1 100 ? 1.350 0.643 -13.949 1.00 92.50 100 LEU A N 1
ATOM 722 C CA . LEU A 1 100 ? 1.735 1.634 -14.959 1.00 92.50 100 LEU A CA 1
ATOM 723 C C . LEU A 1 100 ? 2.309 2.912 -14.332 1.00 92.50 100 LEU A C 1
ATOM 725 O O . LEU A 1 100 ? 3.244 3.491 -14.881 1.00 92.50 100 LEU A O 1
ATOM 729 N N . LEU A 1 101 ? 1.785 3.341 -13.181 1.00 92.31 101 LEU A N 1
ATOM 730 C CA . LEU A 1 101 ? 2.298 4.492 -12.434 1.00 92.31 101 LEU A CA 1
ATOM 731 C C . LEU A 1 101 ? 3.664 4.201 -11.800 1.00 92.31 101 LEU A C 1
ATOM 733 O O . LEU A 1 101 ? 4.559 5.037 -11.908 1.00 92.31 101 LEU A O 1
ATOM 737 N N . GLU A 1 102 ? 3.861 3.005 -11.234 1.00 90.44 102 GLU A N 1
ATOM 738 C CA . GLU A 1 102 ? 5.176 2.528 -10.780 1.00 90.44 102 GLU A CA 1
ATOM 739 C C . GLU A 1 102 ? 6.176 2.530 -11.947 1.00 90.44 102 GLU A C 1
ATOM 741 O O . GLU A 1 102 ? 7.266 3.084 -11.830 1.00 90.44 102 GLU A O 1
ATOM 746 N N . SER A 1 103 ? 5.771 2.018 -13.115 1.00 87.81 103 SER A N 1
ATOM 747 C CA . SER A 1 103 ? 6.618 1.974 -14.319 1.00 87.81 103 SER A CA 1
ATOM 748 C C . SER A 1 103 ? 6.954 3.364 -14.878 1.00 87.81 103 SER A C 1
ATOM 750 O O . SER A 1 103 ? 8.004 3.555 -15.489 1.00 87.81 103 SER A O 1
ATOM 752 N N . ARG A 1 104 ? 6.081 4.355 -14.660 1.00 89.62 104 ARG A N 1
ATOM 753 C CA . ARG A 1 104 ? 6.307 5.766 -15.013 1.00 89.62 104 ARG A CA 1
ATOM 754 C C . ARG A 1 104 ? 7.220 6.490 -14.012 1.00 89.62 104 ARG A C 1
ATOM 756 O O . ARG A 1 104 ? 7.702 7.579 -14.319 1.00 89.62 104 ARG A O 1
ATOM 763 N N . GLY A 1 105 ? 7.449 5.907 -12.834 1.00 86.50 105 GLY A N 1
ATOM 764 C CA . GLY A 1 105 ? 8.153 6.545 -11.721 1.00 86.50 105 GLY A CA 1
ATOM 765 C C . GLY A 1 105 ? 7.278 7.496 -10.898 1.00 86.50 105 GLY A C 1
ATOM 766 O O . GLY A 1 105 ? 7.807 8.319 -10.157 1.00 86.50 105 GLY A O 1
ATOM 767 N N . ASP A 1 106 ? 5.949 7.408 -11.012 1.00 89.75 106 ASP A N 1
ATOM 768 C CA . ASP A 1 106 ? 5.008 8.213 -10.226 1.00 89.75 106 ASP A CA 1
ATOM 769 C C . ASP A 1 106 ? 4.423 7.401 -9.059 1.00 89.75 106 ASP A C 1
ATOM 771 O O . ASP A 1 106 ? 3.241 7.043 -9.013 1.00 89.75 106 ASP A O 1
ATOM 775 N N . ALA A 1 107 ? 5.290 7.090 -8.093 1.00 89.38 107 ALA A N 1
ATOM 776 C CA . ALA A 1 107 ? 4.921 6.338 -6.896 1.00 89.38 107 ALA A CA 1
ATOM 777 C C . ALA A 1 107 ? 3.895 7.080 -6.016 1.00 89.38 107 ALA A C 1
ATOM 779 O O . ALA A 1 107 ? 3.094 6.449 -5.328 1.00 89.38 107 ALA A O 1
ATOM 780 N N . GLY A 1 108 ? 3.881 8.418 -6.060 1.00 90.50 108 GLY A N 1
ATOM 781 C CA . GLY A 1 108 ? 2.945 9.242 -5.298 1.00 90.50 108 GLY A CA 1
ATOM 782 C C . GLY A 1 108 ? 1.502 9.100 -5.783 1.00 90.50 108 GLY A C 1
ATOM 783 O O . GLY A 1 108 ? 0.591 8.951 -4.962 1.00 90.50 108 GLY A O 1
ATOM 784 N N . GLN A 1 109 ? 1.280 9.106 -7.102 1.00 92.06 109 GLN A N 1
ATOM 785 C CA . GLN A 1 109 ? -0.041 8.821 -7.670 1.00 92.06 109 GLN A CA 1
ATOM 786 C C . GLN A 1 109 ? -0.440 7.355 -7.475 1.00 92.06 109 GLN A C 1
ATOM 788 O O . GLN A 1 109 ? -1.597 7.085 -7.148 1.00 92.06 109 GLN A O 1
ATOM 793 N N . ALA A 1 110 ? 0.506 6.417 -7.607 1.00 94.31 110 ALA A N 1
ATOM 794 C CA . ALA A 1 110 ? 0.253 4.998 -7.350 1.00 94.31 110 ALA A CA 1
ATOM 795 C C . ALA A 1 110 ? -0.237 4.765 -5.911 1.00 94.31 110 ALA A C 1
ATOM 797 O O . ALA A 1 110 ? -1.251 4.097 -5.698 1.00 94.31 110 ALA A O 1
ATOM 798 N N . LEU A 1 111 ? 0.431 5.386 -4.932 1.00 94.38 111 LEU A N 1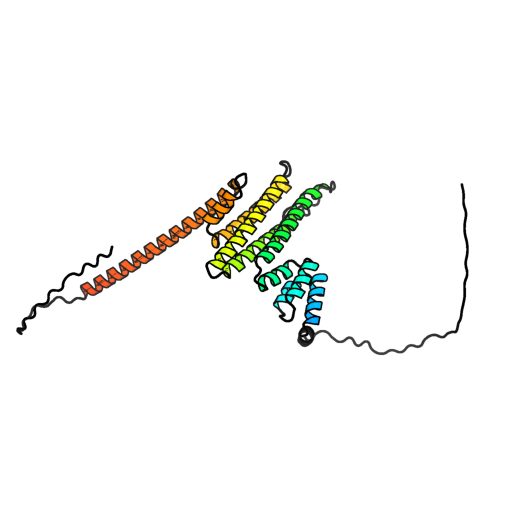
ATOM 799 C CA . LEU A 1 111 ? 0.018 5.346 -3.533 1.00 94.38 111 LEU A CA 1
ATOM 800 C C . LEU A 1 111 ? -1.368 5.969 -3.348 1.00 94.38 111 LEU A C 1
ATOM 802 O O . LEU A 1 111 ? -2.198 5.392 -2.657 1.00 94.38 111 LEU A O 1
ATOM 806 N N . GLY A 1 112 ? -1.645 7.108 -3.989 1.00 94.31 112 GLY A N 1
ATOM 807 C CA . GLY A 1 112 ? -2.957 7.756 -3.927 1.00 94.31 112 GLY A CA 1
ATOM 808 C C . GLY A 1 112 ? -4.112 6.831 -4.325 1.00 94.31 112 GLY A C 1
ATOM 809 O O . GLY A 1 112 ? -5.121 6.789 -3.625 1.00 94.31 112 GLY A O 1
ATOM 810 N N . LEU A 1 113 ? -3.943 6.043 -5.393 1.00 94.44 113 LEU A N 1
ATOM 811 C CA . LEU A 1 113 ? -4.948 5.065 -5.826 1.00 94.44 113 LEU A CA 1
ATOM 812 C C . LEU A 1 113 ? -5.128 3.919 -4.823 1.00 94.44 113 LEU A C 1
ATOM 814 O O . LEU A 1 113 ? -6.258 3.521 -4.556 1.00 94.44 113 LEU A O 1
ATOM 818 N N . LEU A 1 114 ? -4.037 3.398 -4.254 1.00 94.38 114 LEU A N 1
ATOM 819 C CA . LEU A 1 114 ? -4.112 2.330 -3.250 1.00 94.38 114 LEU A CA 1
ATOM 820 C C . LEU A 1 114 ? -4.731 2.807 -1.932 1.00 94.38 114 LEU A C 1
ATOM 822 O O . LEU A 1 114 ? -5.472 2.060 -1.300 1.00 94.38 114 LEU A O 1
ATOM 826 N N . LEU A 1 115 ? -4.452 4.046 -1.520 1.00 94.25 115 LEU A N 1
ATOM 827 C CA . LEU A 1 115 ? -5.082 4.646 -0.345 1.00 94.25 115 LEU A CA 1
ATOM 828 C C . LEU A 1 115 ? -6.583 4.840 -0.563 1.00 94.25 115 LEU A C 1
ATOM 830 O O . LEU A 1 115 ? -7.358 4.549 0.340 1.00 94.25 115 LEU A O 1
ATOM 834 N N . GLN A 1 116 ? -7.002 5.259 -1.761 1.00 93.94 116 GLN A N 1
ATOM 835 C CA . GLN A 1 116 ? -8.421 5.341 -2.101 1.00 93.94 116 GLN A CA 1
ATOM 836 C C . GLN A 1 116 ? -9.096 3.958 -2.077 1.00 93.94 116 GLN A C 1
ATOM 838 O O . GLN A 1 116 ? -10.161 3.824 -1.483 1.00 93.94 116 GLN A O 1
ATOM 843 N N . ASP A 1 117 ? -8.467 2.929 -2.655 1.00 93.00 117 ASP A N 1
ATOM 844 C CA . ASP A 1 117 ? -8.957 1.537 -2.614 1.00 93.00 117 ASP A CA 1
ATOM 845 C C . ASP A 1 117 ? -9.095 1.033 -1.165 1.00 93.00 117 ASP A C 1
ATOM 847 O O . ASP A 1 117 ? -10.084 0.394 -0.803 1.00 93.00 117 ASP A O 1
ATOM 851 N N . TRP A 1 118 ? -8.139 1.383 -0.295 1.00 93.19 118 TRP A N 1
ATOM 852 C CA . TRP A 1 118 ? -8.208 1.062 1.131 1.00 93.19 118 TRP A CA 1
ATOM 853 C C . TRP A 1 118 ? -9.346 1.803 1.841 1.00 93.19 118 TRP A C 1
ATOM 855 O O . TRP A 1 118 ? -10.082 1.183 2.611 1.00 93.19 118 TRP A O 1
ATOM 865 N N . GLU A 1 119 ? -9.537 3.096 1.564 1.00 91.75 119 GLU A N 1
ATOM 866 C CA . GLU A 1 119 ? -10.653 3.869 2.118 1.00 91.75 119 GLU A CA 1
ATOM 867 C C . GLU A 1 119 ? -12.013 3.296 1.693 1.00 91.75 119 GLU A C 1
ATOM 869 O O . GLU A 1 119 ? -12.865 3.053 2.549 1.00 91.75 119 GLU A O 1
ATOM 874 N N . GLU A 1 120 ? -12.196 2.995 0.407 1.00 91.69 120 GLU A N 1
ATOM 875 C CA . GLU A 1 120 ? -13.431 2.404 -0.124 1.00 91.69 120 GLU A CA 1
ATOM 876 C C . GLU A 1 120 ? -13.702 1.013 0.478 1.00 91.69 120 GLU A C 1
ATOM 878 O O . GLU A 1 120 ? -14.830 0.709 0.881 1.00 91.69 120 GLU A O 1
ATOM 883 N N . ALA A 1 121 ? -12.669 0.174 0.618 1.00 90.25 121 ALA A N 1
ATOM 884 C CA . ALA A 1 121 ? -12.792 -1.134 1.258 1.00 90.25 121 ALA A CA 1
ATOM 885 C C . ALA A 1 121 ? -13.146 -1.023 2.752 1.00 90.25 121 ALA A C 1
ATOM 887 O O . ALA A 1 121 ? -13.942 -1.817 3.266 1.00 90.25 121 ALA A O 1
ATOM 888 N N . ALA A 1 122 ? -12.589 -0.033 3.452 1.00 87.50 122 ALA A N 1
ATOM 889 C CA . ALA A 1 122 ? -12.891 0.222 4.854 1.00 87.50 122 ALA A CA 1
ATOM 890 C C . ALA A 1 122 ? -14.332 0.716 5.053 1.00 87.50 122 ALA A C 1
ATOM 892 O O . ALA A 1 122 ? -15.026 0.271 5.972 1.00 87.50 122 ALA A O 1
ATOM 893 N N . GLU A 1 123 ? -14.809 1.594 4.170 1.00 87.94 123 GLU A N 1
ATOM 894 C CA . GLU A 1 123 ? -16.199 2.053 4.149 1.00 87.94 123 GLU A CA 1
ATOM 895 C C . GLU A 1 123 ? -17.168 0.907 3.842 1.00 87.94 123 GLU A C 1
ATOM 897 O O . GLU A 1 123 ? -18.191 0.771 4.517 1.00 87.94 123 GLU A O 1
ATOM 902 N N . GLY A 1 124 ? -16.814 0.023 2.904 1.00 86.56 124 GLY A N 1
ATOM 903 C CA . GLY A 1 124 ? -17.560 -1.205 2.632 1.00 86.56 124 GLY A CA 1
ATOM 904 C C . GLY A 1 124 ? -17.665 -2.116 3.860 1.00 86.56 124 GLY A C 1
ATOM 905 O O . GLY A 1 124 ? -18.751 -2.613 4.169 1.00 86.56 124 GLY A O 1
ATOM 906 N N . ALA A 1 125 ? -16.573 -2.282 4.612 1.00 85.50 125 ALA A N 1
ATOM 907 C CA . ALA A 1 125 ? -16.559 -3.065 5.848 1.00 85.50 125 ALA A CA 1
ATOM 908 C C . ALA A 1 125 ? -17.458 -2.451 6.939 1.00 85.50 125 ALA A C 1
ATOM 910 O O . ALA A 1 125 ? -18.200 -3.166 7.618 1.00 85.50 125 ALA A O 1
ATOM 911 N N . LEU A 1 126 ? -17.426 -1.122 7.087 1.00 83.06 126 LEU A N 1
ATOM 912 C CA . LEU A 1 126 ? -18.278 -0.382 8.024 1.00 83.06 126 LEU A CA 1
ATOM 913 C C . LEU A 1 126 ? -19.763 -0.489 7.654 1.00 83.06 126 LEU A C 1
ATOM 915 O O . LEU A 1 126 ? -20.586 -0.778 8.524 1.00 83.06 126 LEU A O 1
ATOM 919 N N . ALA A 1 127 ? -20.099 -0.308 6.375 1.00 83.56 127 ALA A N 1
ATOM 920 C CA . ALA A 1 127 ? -21.464 -0.431 5.874 1.00 83.56 127 ALA A CA 1
ATOM 921 C C . ALA A 1 127 ? -21.998 -1.866 6.019 1.00 83.56 127 ALA A C 1
ATOM 923 O O . ALA A 1 127 ? -23.131 -2.063 6.462 1.00 83.56 127 ALA A O 1
ATOM 924 N N . GLY A 1 128 ? -21.173 -2.876 5.725 1.00 78.75 128 GLY A N 1
ATOM 925 C CA . GLY A 1 128 ? -21.516 -4.286 5.931 1.00 78.75 128 GLY A CA 1
ATOM 926 C C . GLY A 1 128 ? -21.819 -4.610 7.397 1.00 78.75 128 GLY A C 1
ATOM 927 O O . GLY A 1 128 ? -22.811 -5.275 7.691 1.00 78.75 128 GLY A O 1
ATOM 928 N N . ALA A 1 129 ? -21.038 -4.052 8.329 1.00 75.50 129 ALA A N 1
ATOM 929 C CA . ALA A 1 129 ? -21.273 -4.197 9.767 1.00 75.50 129 ALA A CA 1
ATOM 930 C C . ALA A 1 129 ? -22.560 -3.499 10.265 1.00 75.50 129 ALA A C 1
ATOM 932 O O . ALA A 1 129 ? -23.036 -3.804 11.361 1.00 75.50 129 ALA A O 1
ATOM 933 N N . ASP A 1 130 ? -23.127 -2.566 9.491 1.00 71.56 130 ASP A N 1
ATOM 934 C CA . ASP A 1 130 ? -24.420 -1.930 9.771 1.00 71.56 130 ASP A CA 1
ATOM 935 C C . ASP A 1 130 ? -25.612 -2.643 9.118 1.00 71.56 130 ASP A C 1
ATOM 937 O O . ASP A 1 130 ? -26.702 -2.656 9.698 1.00 71.56 130 ASP A O 1
ATOM 941 N N . LEU A 1 131 ? -25.411 -3.251 7.944 1.00 63.47 131 LEU A N 1
ATOM 942 C CA . LEU A 1 131 ? -26.435 -3.996 7.200 1.00 63.47 131 LEU A CA 1
ATOM 943 C C . LEU A 1 131 ? -26.699 -5.403 7.751 1.00 63.47 131 LEU A C 1
ATOM 945 O O . LEU A 1 131 ? -27.822 -5.885 7.606 1.00 63.47 131 LEU A O 1
ATOM 949 N N . GLY A 1 132 ? -25.754 -6.005 8.489 1.00 57.72 132 GLY A N 1
ATOM 950 C CA . GLY A 1 132 ? -25.968 -7.238 9.278 1.00 57.72 132 GLY A CA 1
ATOM 951 C C . GLY A 1 132 ? -27.087 -7.148 10.337 1.00 57.72 132 GLY A C 1
ATOM 952 O O . GLY A 1 132 ? -27.327 -8.077 11.095 1.00 57.72 132 GLY A O 1
ATOM 953 N N . ARG A 1 133 ? -27.800 -6.017 10.398 1.00 52.16 133 ARG A N 1
ATOM 954 C CA . ARG A 1 133 ? -28.989 -5.754 11.212 1.00 52.16 133 ARG A CA 1
ATOM 955 C C . ARG A 1 133 ? -30.299 -6.328 10.637 1.00 52.16 133 ARG A C 1
ATOM 957 O O . ARG A 1 133 ? -31.278 -6.368 11.378 1.00 52.16 133 ARG A O 1
ATOM 964 N N . VAL A 1 134 ? -30.385 -6.677 9.347 1.00 46.81 134 VAL A N 1
ATOM 965 C CA . VAL A 1 134 ? -31.702 -6.887 8.693 1.00 46.81 134 VAL A CA 1
ATOM 966 C C . VAL A 1 134 ? -32.254 -8.317 8.797 1.00 46.81 134 VAL A C 1
ATOM 968 O O . VAL A 1 134 ? -33.473 -8.480 8.783 1.00 46.81 134 VAL A O 1
ATOM 971 N N . GLU A 1 135 ? -31.430 -9.342 9.005 1.00 46.06 135 GLU A N 1
ATOM 972 C CA . GLU A 1 135 ? -31.925 -10.721 9.145 1.00 46.06 135 GLU A CA 1
ATOM 973 C C . GLU A 1 135 ? -32.381 -10.991 10.593 1.00 46.06 135 GLU A C 1
ATOM 975 O O . GLU A 1 135 ? -31.683 -11.576 11.418 1.00 46.06 135 GLU A O 1
ATOM 980 N N . VAL A 1 136 ? -33.598 -10.548 10.919 1.00 50.12 136 VAL A N 1
ATOM 981 C CA . VAL A 1 136 ? -34.394 -11.177 11.982 1.00 50.12 136 VAL A CA 1
ATOM 982 C C . VAL A 1 136 ? -34.930 -12.487 11.402 1.00 50.12 136 VAL A C 1
ATOM 984 O O . VAL A 1 136 ? -36.038 -12.527 10.870 1.00 50.12 136 VAL A O 1
ATOM 987 N N . GLY A 1 137 ? -34.134 -13.554 11.460 1.00 46.09 137 GLY A N 1
ATOM 988 C CA . GLY A 1 137 ? -34.541 -14.856 10.936 1.00 46.09 137 GLY A CA 1
ATOM 989 C C . GLY A 1 137 ? -33.534 -15.970 11.210 1.00 46.09 137 GLY A C 1
ATOM 990 O O . GLY A 1 137 ? -32.538 -16.074 10.519 1.00 46.09 137 GLY A O 1
ATOM 991 N N . ASP A 1 138 ? -33.877 -16.825 12.177 1.00 40.16 138 ASP A N 1
ATOM 992 C CA . ASP A 1 138 ? -33.338 -18.173 12.438 1.00 40.16 138 ASP A CA 1
ATOM 993 C C . ASP A 1 138 ? -31.891 -18.301 13.005 1.00 40.16 138 ASP A C 1
ATOM 995 O O . ASP A 1 138 ? -30.911 -18.044 12.310 1.00 40.16 138 ASP A O 1
ATOM 999 N N . PRO A 1 139 ? -31.710 -18.759 14.266 1.00 49.47 139 PRO A N 1
ATOM 1000 C CA . PRO A 1 139 ? -30.404 -18.924 14.925 1.00 49.47 139 PRO A CA 1
ATOM 1001 C C . PRO A 1 139 ? -29.614 -20.175 14.477 1.00 49.47 139 PRO A C 1
ATOM 1003 O O . PRO A 1 139 ? -28.946 -20.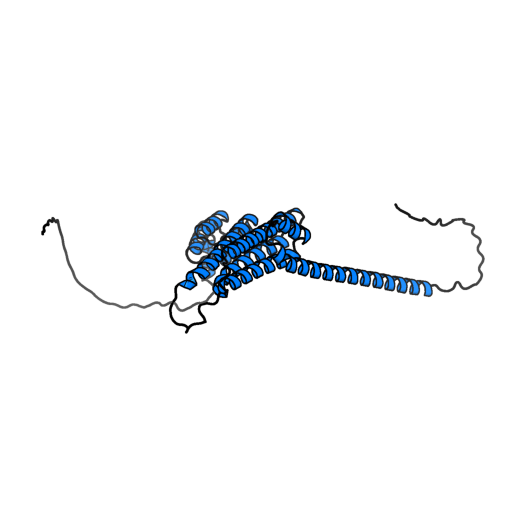806 15.295 1.00 49.47 139 PRO A O 1
ATOM 1006 N N . SER A 1 140 ? -29.700 -20.566 13.204 1.00 52.19 140 SER A N 1
ATOM 1007 C CA . SER A 1 140 ? -29.220 -21.878 12.742 1.00 52.19 140 SER A CA 1
ATOM 1008 C C . SER A 1 140 ? -28.016 -21.842 11.783 1.00 52.19 140 SER A C 1
ATOM 1010 O O . SER A 1 140 ? -27.578 -22.911 11.361 1.00 52.19 140 SER A O 1
ATOM 1012 N N . ASP A 1 141 ? -27.442 -20.674 11.457 1.00 43.91 141 ASP A N 1
ATOM 1013 C CA . ASP A 1 141 ? -26.302 -20.583 10.522 1.00 43.91 141 ASP A CA 1
ATOM 1014 C C . ASP A 1 141 ? -25.208 -19.587 10.978 1.00 43.91 141 ASP A C 1
ATOM 1016 O O . ASP A 1 141 ? -25.022 -18.503 10.427 1.00 43.91 141 ASP A O 1
ATOM 1020 N N . ASP A 1 142 ? -24.445 -19.974 12.007 1.00 50.44 142 ASP A N 1
ATOM 1021 C CA . ASP A 1 142 ? -23.310 -19.225 12.593 1.00 50.44 142 ASP A CA 1
ATOM 1022 C C . ASP A 1 142 ? -22.115 -18.992 11.625 1.00 50.44 142 ASP A C 1
ATOM 1024 O O . ASP A 1 142 ? -21.097 -18.410 12.010 1.00 50.44 142 ASP A O 1
ATOM 1028 N N . ALA A 1 143 ? -22.181 -19.447 10.366 1.00 46.72 143 ALA A N 1
ATOM 1029 C CA . ALA A 1 143 ? -21.058 -19.420 9.419 1.00 46.72 143 ALA A CA 1
ATOM 1030 C C . ALA A 1 143 ? -21.049 -18.217 8.449 1.00 46.72 143 ALA A C 1
ATOM 1032 O O . ALA A 1 143 ? -20.035 -17.976 7.781 1.00 46.72 143 ALA A O 1
ATOM 1033 N N . LEU A 1 144 ? -22.152 -17.466 8.348 1.00 49.88 144 LEU A N 1
ATOM 1034 C CA . LEU A 1 144 ? -22.299 -16.339 7.412 1.00 49.88 144 LEU A CA 1
ATOM 1035 C C . LEU A 1 144 ? -21.994 -14.962 8.028 1.00 49.88 144 LEU A C 1
ATOM 1037 O O . LEU A 1 144 ? -21.841 -14.000 7.279 1.00 49.88 144 LEU A O 1
ATOM 1041 N N . ASP A 1 145 ? -21.803 -14.881 9.348 1.00 56.25 145 ASP A N 1
ATOM 1042 C CA . ASP A 1 145 ? -21.618 -13.626 10.096 1.00 56.25 145 ASP A CA 1
ATOM 1043 C C . ASP A 1 145 ? -20.184 -13.469 10.664 1.00 56.25 145 ASP A C 1
ATOM 1045 O O . ASP A 1 145 ? -19.969 -12.977 11.775 1.00 56.25 145 ASP A O 1
ATOM 1049 N N . ASP A 1 146 ? -19.160 -13.935 9.928 1.00 62.94 146 ASP A N 1
ATOM 1050 C CA . ASP A 1 146 ? -17.757 -13.748 10.332 1.00 62.94 146 ASP A CA 1
ATOM 1051 C C . ASP A 1 146 ? -17.259 -12.339 9.935 1.00 62.94 146 ASP A C 1
ATOM 1053 O O . ASP A 1 146 ? -17.032 -12.078 8.744 1.00 62.94 146 ASP A O 1
ATOM 1057 N N . PRO A 1 147 ? -17.001 -11.429 10.901 1.00 63.22 147 PRO A N 1
ATOM 1058 C CA . PRO A 1 147 ? -16.503 -10.081 10.624 1.00 63.22 147 PRO A CA 1
ATOM 1059 C C . PRO A 1 147 ? -15.154 -10.077 9.897 1.00 63.22 147 PRO A C 1
ATOM 1061 O O . PRO A 1 147 ? -14.783 -9.066 9.309 1.00 63.22 147 PRO A O 1
ATOM 1064 N N . ARG A 1 148 ? -14.415 -11.195 9.883 1.00 68.62 148 ARG A N 1
ATOM 1065 C CA . ARG A 1 148 ? -13.165 -11.319 9.121 1.00 68.62 148 ARG A CA 1
ATOM 1066 C C . ARG A 1 148 ? -13.377 -11.164 7.620 1.00 68.62 148 ARG A C 1
ATOM 1068 O O . ARG A 1 148 ? -12.548 -10.538 6.971 1.00 68.62 148 ARG A O 1
ATOM 1075 N N . ARG A 1 149 ? -14.490 -11.663 7.071 1.00 76.06 149 ARG A N 1
ATOM 1076 C CA . ARG A 1 149 ? -14.787 -11.539 5.632 1.00 76.06 149 ARG A CA 1
ATOM 1077 C C . ARG A 1 149 ? -15.055 -10.095 5.217 1.00 76.06 149 ARG A C 1
ATOM 1079 O O . ARG A 1 149 ? -14.700 -9.714 4.109 1.00 76.06 149 ARG A O 1
ATOM 1086 N N . LEU A 1 150 ? -15.638 -9.300 6.116 1.00 79.12 150 LEU A N 1
ATOM 1087 C CA . LEU A 1 150 ? -15.879 -7.873 5.893 1.00 79.12 150 LEU A CA 1
ATOM 1088 C C . LEU A 1 150 ? -14.572 -7.071 5.897 1.00 79.12 150 LEU A C 1
ATOM 1090 O O . LEU A 1 150 ? -14.451 -6.101 5.159 1.00 79.12 150 LEU A O 1
ATOM 1094 N N . VAL A 1 151 ? -13.591 -7.483 6.704 1.00 84.94 151 VAL A N 1
ATOM 1095 C CA . VAL A 1 151 ? -12.309 -6.774 6.842 1.00 84.94 151 VAL A CA 1
ATOM 1096 C C . VAL A 1 151 ? -11.260 -7.232 5.836 1.00 84.94 151 VAL A C 1
ATOM 1098 O O . VAL A 1 151 ? -10.381 -6.455 5.483 1.00 84.94 151 VAL A O 1
ATOM 1101 N N . GLU A 1 152 ? -11.352 -8.462 5.338 1.00 88.06 152 GLU A N 1
ATOM 1102 C CA . GLU A 1 152 ? -10.410 -9.030 4.374 1.00 88.06 152 GLU A CA 1
ATOM 1103 C C . GLU A 1 152 ? -10.081 -8.115 3.173 1.00 88.06 152 GLU A C 1
ATOM 1105 O O . GLU A 1 152 ? -8.890 -7.914 2.926 1.00 88.06 152 GLU A O 1
ATOM 1110 N N . PRO A 1 153 ? -11.045 -7.487 2.461 1.00 87.44 153 PRO A N 1
ATOM 1111 C CA . PRO A 1 153 ? -10.712 -6.571 1.364 1.00 87.44 153 PRO A CA 1
ATOM 1112 C C . PRO A 1 153 ? -9.905 -5.354 1.839 1.00 87.44 153 PRO A C 1
ATOM 1114 O O . PRO A 1 153 ? -8.937 -4.964 1.189 1.00 87.44 153 PRO A O 1
ATOM 1117 N N . SER A 1 154 ? -10.233 -4.805 3.013 1.00 89.62 154 SER A N 1
ATOM 1118 C CA . SER A 1 154 ? -9.470 -3.712 3.623 1.00 89.62 154 SER A CA 1
ATOM 1119 C C . SER A 1 154 ? -8.063 -4.157 4.023 1.00 89.62 154 SER A C 1
ATOM 1121 O O . SER A 1 154 ? -7.108 -3.415 3.818 1.00 89.62 154 SER A O 1
ATOM 1123 N N . SER A 1 155 ? -7.909 -5.362 4.576 1.00 89.75 155 SER A N 1
ATOM 1124 C CA . SER A 1 155 ? -6.598 -5.917 4.930 1.00 89.75 155 SER A CA 1
ATOM 1125 C C . SER A 1 155 ? -5.728 -6.132 3.693 1.00 89.75 155 SER A C 1
ATOM 1127 O O . SER A 1 155 ? -4.525 -5.880 3.729 1.00 89.75 155 SER A O 1
ATOM 1129 N N . GLN A 1 156 ? -6.318 -6.581 2.583 1.00 91.00 156 GLN A N 1
ATOM 1130 C CA . GLN A 1 156 ? -5.605 -6.745 1.317 1.00 91.00 156 GLN A CA 1
ATOM 1131 C C . GLN A 1 156 ? -5.175 -5.399 0.729 1.00 91.00 156 GLN A C 1
ATOM 1133 O O . GLN A 1 156 ? -4.038 -5.283 0.273 1.00 91.00 156 GLN A O 1
ATOM 1138 N N . ALA A 1 157 ? -6.035 -4.379 0.777 1.00 90.62 157 ALA A N 1
ATOM 1139 C CA . ALA A 1 157 ? -5.680 -3.030 0.345 1.00 90.62 157 ALA A CA 1
ATOM 1140 C C . ALA A 1 157 ? -4.541 -2.439 1.199 1.00 90.62 157 ALA A C 1
ATOM 1142 O O . ALA A 1 157 ? -3.550 -1.962 0.648 1.00 90.62 157 ALA A O 1
ATOM 1143 N N . ALA A 1 158 ? -4.611 -2.584 2.529 1.00 90.25 158 ALA A N 1
ATOM 1144 C CA . ALA A 1 158 ? -3.547 -2.173 3.450 1.00 90.25 158 ALA A CA 1
ATOM 1145 C C . ALA A 1 158 ? -2.199 -2.849 3.133 1.00 90.25 158 ALA A C 1
ATOM 1147 O O . ALA A 1 158 ? -1.162 -2.187 3.078 1.00 90.25 158 ALA A O 1
ATOM 1148 N N . ARG A 1 159 ? -2.204 -4.161 2.853 1.00 92.25 159 ARG A N 1
ATOM 1149 C CA . ARG A 1 159 ? -0.992 -4.897 2.450 1.00 92.25 159 ARG A CA 1
ATOM 1150 C C . ARG A 1 159 ? -0.408 -4.377 1.141 1.00 92.25 159 ARG A C 1
ATOM 1152 O O . ARG A 1 159 ? 0.799 -4.199 1.060 1.00 92.25 159 ARG A O 1
ATOM 1159 N N . ARG A 1 160 ? -1.239 -4.076 0.137 1.00 92.62 160 ARG A N 1
ATOM 1160 C CA . ARG A 1 160 ? -0.763 -3.501 -1.136 1.00 92.62 160 ARG A CA 1
ATOM 1161 C C . ARG A 1 160 ? -0.103 -2.136 -0.938 1.00 92.62 160 ARG A C 1
ATOM 1163 O O . ARG A 1 160 ? 0.900 -1.858 -1.589 1.00 92.62 160 ARG A O 1
ATOM 1170 N N . VAL A 1 161 ? -0.647 -1.307 -0.042 1.00 93.69 161 VAL A N 1
ATOM 1171 C CA . VAL A 1 161 ? -0.044 -0.022 0.351 1.00 93.69 161 VAL A CA 1
ATOM 1172 C C . VAL A 1 161 ? 1.340 -0.248 0.961 1.00 93.69 161 VAL A C 1
ATOM 1174 O O . VAL A 1 161 ? 2.310 0.352 0.500 1.00 93.69 161 VAL A O 1
ATOM 1177 N N . ALA A 1 162 ? 1.450 -1.145 1.945 1.00 91.00 162 ALA A N 1
ATOM 1178 C CA . ALA A 1 162 ? 2.728 -1.473 2.575 1.00 91.00 162 ALA A CA 1
ATOM 1179 C C . ALA A 1 162 ? 3.740 -2.035 1.560 1.00 91.00 162 ALA A C 1
ATOM 1181 O O . ALA A 1 162 ? 4.880 -1.581 1.508 1.00 91.00 162 ALA A O 1
ATOM 1182 N N . GLU A 1 163 ? 3.318 -2.958 0.692 1.00 91.69 163 GLU A N 1
ATOM 1183 C CA . GLU A 1 163 ? 4.156 -3.536 -0.362 1.00 91.69 163 GLU A CA 1
ATOM 1184 C C . GLU A 1 163 ? 4.694 -2.482 -1.339 1.00 91.69 163 GLU A C 1
ATOM 1186 O O . GLU A 1 163 ? 5.864 -2.554 -1.718 1.00 91.69 163 GLU A O 1
ATOM 1191 N N . LEU A 1 164 ? 3.875 -1.500 -1.741 1.00 91.12 164 LEU A N 1
ATOM 1192 C CA . LEU A 1 164 ? 4.326 -0.387 -2.581 1.00 91.12 164 LEU A CA 1
ATOM 1193 C C . LEU A 1 164 ? 5.414 0.418 -1.862 1.00 91.12 164 LEU A C 1
ATOM 1195 O O . LEU A 1 164 ? 6.489 0.632 -2.421 1.00 91.12 164 LEU A O 1
ATOM 1199 N N . CYS A 1 165 ? 5.162 0.829 -0.617 1.00 90.12 165 CYS A N 1
ATOM 1200 C CA . CYS A 1 165 ? 6.128 1.601 0.160 1.00 90.12 165 CYS A CA 1
ATOM 1201 C C . CYS A 1 165 ? 7.439 0.825 0.377 1.00 90.12 165 CYS A C 1
ATOM 1203 O O . CYS A 1 165 ? 8.518 1.406 0.258 1.00 90.12 165 CYS A O 1
ATOM 1205 N N . LEU A 1 166 ? 7.373 -0.488 0.620 1.00 88.38 166 LEU A N 1
ATOM 1206 C CA . LEU A 1 166 ? 8.5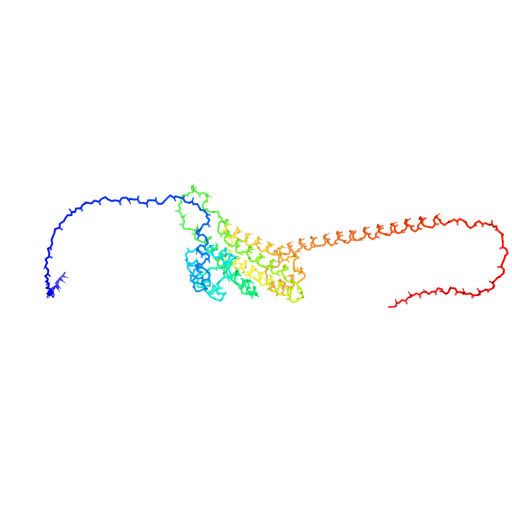49 -1.351 0.762 1.00 88.38 166 LEU A CA 1
ATOM 1207 C C . LEU A 1 166 ? 9.372 -1.429 -0.530 1.00 88.38 166 LEU A C 1
ATOM 1209 O O . LEU A 1 166 ? 10.591 -1.264 -0.483 1.00 88.38 166 LEU A O 1
ATOM 1213 N N . ARG A 1 167 ? 8.725 -1.633 -1.688 1.00 88.50 167 ARG A N 1
ATOM 1214 C CA . ARG A 1 167 ? 9.414 -1.656 -2.992 1.00 88.50 167 ARG A CA 1
ATOM 1215 C C . ARG A 1 167 ? 10.126 -0.336 -3.268 1.00 88.50 167 ARG A C 1
ATOM 1217 O O . ARG A 1 167 ? 11.313 -0.336 -3.578 1.00 88.50 167 ARG A O 1
ATOM 1224 N N . GLN A 1 168 ? 9.432 0.780 -3.053 1.00 87.75 168 GLN A N 1
ATOM 1225 C CA . GLN A 1 168 ? 9.999 2.113 -3.253 1.00 87.75 168 GLN A CA 1
ATOM 1226 C C . GLN A 1 168 ? 11.153 2.405 -2.285 1.00 87.75 168 GLN A C 1
ATOM 1228 O O . GLN A 1 168 ? 12.164 2.964 -2.697 1.00 87.75 168 GLN A O 1
ATOM 1233 N N . SER A 1 169 ? 11.058 1.944 -1.033 1.00 85.62 169 SER A N 1
ATOM 1234 C CA . SER A 1 169 ? 12.142 2.065 -0.042 1.00 85.62 169 SER A CA 1
ATOM 1235 C C . SER A 1 169 ? 13.378 1.230 -0.405 1.00 85.62 169 SER A C 1
ATOM 1237 O O . SER A 1 169 ? 14.500 1.587 -0.051 1.00 85.62 169 SER A O 1
ATOM 1239 N N . ALA A 1 170 ? 13.194 0.099 -1.094 1.00 82.94 170 ALA A N 1
ATOM 1240 C CA . ALA A 1 170 ? 14.292 -0.751 -1.557 1.00 82.94 170 ALA A CA 1
ATOM 1241 C C . ALA A 1 170 ? 14.970 -0.205 -2.829 1.00 82.94 170 ALA A C 1
ATOM 1243 O O . ALA A 1 170 ? 16.173 -0.402 -3.032 1.00 82.94 170 ALA A O 1
ATOM 1244 N N . GLU A 1 171 ? 14.202 0.467 -3.688 1.00 80.06 171 GLU A N 1
ATOM 1245 C CA . GLU A 1 171 ? 14.665 1.052 -4.950 1.00 80.06 171 GLU A CA 1
ATOM 1246 C C . GLU A 1 171 ? 15.305 2.435 -4.764 1.00 80.06 171 GLU A C 1
ATOM 1248 O O . GLU A 1 171 ? 16.213 2.805 -5.515 1.00 80.06 171 GLU A O 1
ATOM 1253 N N . SER A 1 172 ? 14.905 3.175 -3.727 1.00 73.25 172 SER A N 1
ATOM 1254 C CA . SER A 1 172 ? 15.452 4.483 -3.385 1.00 73.25 172 SER A CA 1
ATOM 1255 C C . SER A 1 172 ? 16.907 4.399 -2.908 1.00 73.25 172 SER A C 1
ATOM 1257 O O . SER A 1 172 ? 17.189 4.288 -1.716 1.00 73.25 172 SER A O 1
ATOM 1259 N N . ARG A 1 173 ? 17.869 4.473 -3.834 1.00 63.53 173 ARG A N 1
ATOM 1260 C CA . ARG A 1 173 ? 19.295 4.633 -3.505 1.00 63.53 173 ARG A CA 1
ATOM 1261 C C . ARG A 1 173 ? 19.688 6.108 -3.563 1.00 63.53 173 ARG A C 1
ATOM 1263 O O . ARG A 1 173 ? 19.860 6.658 -4.647 1.00 63.53 173 ARG A O 1
ATOM 1270 N N . GLY A 1 174 ? 19.875 6.724 -2.397 1.00 70.56 174 GLY A N 1
ATOM 1271 C CA . GLY A 1 174 ? 20.368 8.097 -2.243 1.00 70.56 174 GLY A CA 1
ATOM 1272 C C . GLY A 1 174 ? 19.444 8.981 -1.402 1.00 70.56 174 GLY A C 1
ATOM 1273 O O . GLY A 1 174 ? 18.270 8.671 -1.224 1.00 70.56 174 GLY A O 1
ATOM 1274 N N . GLU A 1 175 ? 19.968 10.114 -0.930 1.00 69.19 175 GLU A N 1
ATOM 1275 C CA . GLU A 1 175 ? 19.293 11.010 0.030 1.00 69.19 175 GLU A CA 1
ATOM 1276 C C . GLU A 1 175 ? 17.916 11.505 -0.456 1.00 69.19 175 GLU A C 1
ATOM 1278 O O . GLU A 1 175 ? 16.968 11.597 0.319 1.00 69.19 175 GLU A O 1
ATOM 1283 N N . GLN A 1 176 ? 17.776 11.788 -1.756 1.00 71.94 176 GLN A N 1
ATOM 1284 C CA . GLN A 1 176 ? 16.506 12.243 -2.340 1.00 71.94 176 GLN A CA 1
ATOM 1285 C C . GLN A 1 176 ? 15.464 11.123 -2.451 1.00 71.94 176 GLN A C 1
ATOM 1287 O O . GLN A 1 176 ? 14.271 11.384 -2.317 1.00 71.94 176 GLN A O 1
ATOM 1292 N N . GLY A 1 177 ? 15.906 9.885 -2.678 1.00 76.56 177 GLY A N 1
ATOM 1293 C CA . GLY A 1 177 ? 15.015 8.730 -2.730 1.00 76.56 177 GLY A CA 1
ATOM 1294 C C . GLY A 1 177 ? 14.520 8.346 -1.337 1.00 76.56 177 GLY A C 1
ATOM 1295 O O . GLY A 1 177 ? 13.342 8.047 -1.171 1.00 76.56 177 GLY A O 1
ATOM 1296 N N . GLU A 1 178 ? 15.396 8.400 -0.330 1.00 76.94 178 GLU A N 1
ATOM 1297 C CA . GLU A 1 178 ? 15.018 8.139 1.063 1.00 76.94 178 GLU A CA 1
ATOM 1298 C C . GLU A 1 178 ? 13.966 9.142 1.553 1.00 76.94 178 GLU A C 1
ATOM 1300 O O . GLU A 1 178 ? 13.001 8.746 2.200 1.00 76.94 178 GLU A O 1
ATOM 1305 N N . ALA A 1 179 ? 14.090 10.423 1.184 1.00 80.75 179 ALA A N 1
ATOM 1306 C CA . ALA A 1 179 ? 13.086 11.438 1.503 1.00 80.75 179 ALA A CA 1
ATOM 1307 C C . ALA A 1 179 ? 11.722 11.151 0.844 1.00 80.75 179 ALA A C 1
ATOM 1309 O O . ALA A 1 179 ? 10.686 11.277 1.496 1.00 80.75 179 ALA A O 1
ATOM 1310 N N . GLN A 1 180 ? 11.709 10.716 -0.421 1.00 82.19 180 GLN A N 1
ATOM 1311 C CA . GLN A 1 180 ? 10.471 10.326 -1.107 1.00 82.19 180 GLN A CA 1
ATOM 1312 C C . GLN A 1 180 ? 9.838 9.078 -0.481 1.00 82.19 180 GLN A C 1
ATOM 1314 O O . GLN A 1 180 ? 8.635 9.057 -0.238 1.00 82.19 180 GLN A O 1
ATOM 1319 N N . ALA A 1 181 ? 10.635 8.056 -0.161 1.00 84.69 181 ALA A N 1
ATOM 1320 C CA . ALA A 1 181 ? 10.150 6.862 0.526 1.00 84.69 181 ALA A CA 1
ATOM 1321 C C . ALA A 1 181 ? 9.548 7.211 1.899 1.00 84.69 181 ALA A C 1
ATOM 1323 O O . ALA A 1 181 ? 8.470 6.727 2.246 1.00 84.69 181 ALA A O 1
ATOM 1324 N N . GLN A 1 182 ? 10.198 8.102 2.654 1.00 83.88 182 GLN A N 1
ATOM 1325 C CA . GLN A 1 182 ? 9.677 8.616 3.923 1.00 83.88 182 GLN A CA 1
ATOM 1326 C C . GLN A 1 182 ? 8.338 9.340 3.749 1.00 83.88 182 GLN A C 1
ATOM 1328 O O . GLN A 1 182 ? 7.417 9.095 4.525 1.00 83.88 182 GLN A O 1
ATOM 1333 N N . GLU A 1 183 ? 8.197 10.186 2.727 1.00 86.81 183 GLU A N 1
ATOM 1334 C CA . GLU A 1 183 ? 6.937 10.878 2.430 1.00 86.81 183 GLU A CA 1
ATOM 1335 C C . GLU A 1 183 ? 5.798 9.888 2.135 1.00 86.81 183 GLU A C 1
ATOM 1337 O O . GLU A 1 183 ? 4.695 10.038 2.666 1.00 86.81 183 GLU A O 1
ATOM 1342 N N . LEU A 1 184 ? 6.067 8.837 1.351 1.00 89.62 184 LEU A N 1
ATOM 1343 C CA . LEU A 1 184 ? 5.088 7.785 1.052 1.00 89.62 184 LEU A CA 1
ATOM 1344 C C . LEU A 1 184 ? 4.633 7.055 2.325 1.00 89.62 184 LEU A C 1
ATOM 1346 O O . LEU A 1 184 ? 3.431 6.878 2.539 1.00 89.62 184 LEU A O 1
ATOM 1350 N N . TRP A 1 185 ? 5.574 6.685 3.198 1.00 88.25 185 TRP A N 1
ATOM 1351 C CA . TRP A 1 185 ? 5.272 6.045 4.482 1.00 88.25 185 TRP A CA 1
ATOM 1352 C C . TRP A 1 185 ? 4.441 6.937 5.404 1.00 88.25 185 TRP A C 1
ATOM 1354 O O . TRP A 1 185 ? 3.447 6.475 5.966 1.00 88.25 185 TRP A O 1
ATOM 1364 N N . ILE A 1 186 ? 4.805 8.216 5.530 1.00 85.62 186 ILE A N 1
ATOM 1365 C CA . ILE A 1 186 ? 4.061 9.183 6.349 1.00 85.62 186 ILE A CA 1
ATOM 1366 C C . ILE A 1 186 ? 2.633 9.326 5.818 1.00 85.62 186 ILE A C 1
ATOM 1368 O O . ILE A 1 186 ? 1.674 9.237 6.583 1.00 85.62 186 ILE A O 1
ATOM 1372 N N . ARG A 1 187 ? 2.469 9.458 4.500 1.00 89.69 187 ARG A N 1
ATOM 1373 C CA . ARG A 1 187 ? 1.150 9.590 3.875 1.00 89.69 187 ARG A CA 1
ATOM 1374 C C . ARG A 1 187 ? 0.281 8.343 4.072 1.00 89.69 187 ARG A C 1
ATOM 1376 O O . ARG A 1 187 ? -0.926 8.468 4.284 1.00 89.69 187 ARG A O 1
ATOM 1383 N N . ALA A 1 188 ? 0.881 7.153 4.045 1.00 89.38 188 ALA A N 1
ATOM 1384 C CA . ALA A 1 188 ? 0.189 5.900 4.336 1.00 89.38 188 ALA A CA 1
ATOM 1385 C C . ALA A 1 188 ? -0.247 5.801 5.809 1.00 89.38 188 ALA A C 1
ATOM 1387 O O . ALA A 1 188 ? -1.385 5.425 6.098 1.00 89.38 188 ALA A O 1
ATOM 1388 N N . LEU A 1 189 ? 0.624 6.204 6.736 1.00 85.56 189 LEU A N 1
ATOM 1389 C CA . LEU A 1 189 ? 0.337 6.248 8.170 1.00 85.56 189 LEU A CA 1
ATOM 1390 C C . LEU A 1 189 ? -0.788 7.240 8.498 1.00 85.56 189 LEU A C 1
ATOM 1392 O O . LEU A 1 189 ? -1.683 6.936 9.286 1.00 85.56 189 LEU A O 1
ATOM 1396 N N . GLU A 1 190 ? -0.775 8.412 7.863 1.00 84.44 190 GLU A N 1
ATOM 1397 C CA . GLU A 1 190 ? -1.833 9.413 7.989 1.00 84.44 190 GLU A CA 1
ATOM 1398 C C . GLU A 1 190 ? -3.193 8.883 7.538 1.00 84.44 190 GLU A C 1
ATOM 1400 O O . GLU A 1 190 ? -4.205 9.126 8.199 1.00 84.44 190 GLU A O 1
ATOM 1405 N N . ALA A 1 191 ? -3.233 8.185 6.402 1.00 87.75 191 ALA A N 1
ATOM 1406 C CA . ALA A 1 191 ? -4.458 7.583 5.894 1.00 87.75 191 ALA A CA 1
ATOM 1407 C C . ALA A 1 191 ? -4.978 6.501 6.852 1.00 87.75 191 ALA A C 1
ATOM 1409 O O . ALA A 1 191 ? -6.153 6.528 7.220 1.00 87.75 191 ALA A O 1
ATOM 1410 N N . ALA A 1 192 ? -4.094 5.627 7.345 1.00 85.62 192 ALA A N 1
ATOM 1411 C CA . ALA A 1 192 ? -4.428 4.609 8.339 1.00 85.62 192 ALA A CA 1
ATOM 1412 C C . ALA A 1 192 ? -4.995 5.221 9.635 1.00 85.62 192 ALA A C 1
ATOM 1414 O O . ALA A 1 192 ? -6.024 4.771 10.141 1.00 85.62 192 ALA A O 1
ATOM 1415 N N . GLY A 1 193 ? -4.375 6.294 10.142 1.00 82.50 193 GLY A N 1
ATOM 1416 C CA . GLY A 1 193 ? -4.850 7.016 11.326 1.00 82.50 193 GLY A CA 1
ATOM 1417 C C . GLY A 1 193 ? -6.227 7.653 11.114 1.00 82.50 193 GLY A C 1
ATOM 1418 O O . GLY A 1 193 ? -7.136 7.460 11.923 1.00 82.50 193 GLY A O 1
ATOM 1419 N N . LYS A 1 194 ? -6.428 8.341 9.979 1.00 85.25 194 LYS A N 1
ATOM 1420 C CA . LYS A 1 194 ? -7.731 8.923 9.605 1.00 85.25 194 LYS A CA 1
ATOM 1421 C C . LYS A 1 194 ? -8.816 7.849 9.497 1.00 85.25 194 LYS A C 1
ATOM 1423 O O . LYS A 1 194 ? -9.942 8.083 9.943 1.00 85.25 194 LYS A O 1
ATOM 1428 N N . LEU A 1 195 ? -8.489 6.688 8.928 1.00 84.69 195 LEU A N 1
ATOM 1429 C CA . LEU A 1 195 ? -9.389 5.540 8.832 1.00 84.69 195 LEU A CA 1
ATOM 1430 C C . LEU A 1 195 ? -9.762 4.997 10.210 1.00 84.69 195 LEU A C 1
ATOM 1432 O O . LEU A 1 195 ? -10.949 4.842 10.503 1.00 84.69 195 LEU A O 1
ATOM 1436 N N . LEU A 1 196 ? -8.782 4.788 11.088 1.00 83.44 196 LEU A N 1
ATOM 1437 C CA . LEU A 1 196 ? -9.021 4.319 12.450 1.00 83.44 196 LEU A CA 1
ATOM 1438 C C . LEU A 1 196 ? -9.915 5.292 13.239 1.00 83.44 196 LEU A C 1
ATOM 1440 O O . LEU A 1 196 ? -10.870 4.869 13.892 1.00 83.44 196 LEU A O 1
ATOM 1444 N N . ASP A 1 197 ? -9.685 6.600 13.114 1.00 82.56 197 ASP A N 1
ATOM 1445 C CA . ASP A 1 197 ? -10.529 7.627 13.735 1.00 82.56 197 ASP A CA 1
ATOM 1446 C C . ASP A 1 197 ? -11.956 7.650 13.169 1.00 82.56 197 ASP A C 1
ATOM 1448 O O . ASP A 1 197 ? -12.917 7.956 13.885 1.00 82.56 197 ASP A O 1
ATOM 1452 N N . ARG A 1 198 ? -12.135 7.359 11.874 1.00 84.19 198 ARG A N 1
ATOM 1453 C CA . ARG A 1 198 ? -13.470 7.195 11.272 1.00 84.19 198 ARG A CA 1
ATOM 1454 C C . ARG A 1 198 ? -14.168 5.959 11.843 1.00 84.19 198 ARG A C 1
ATOM 1456 O O . ARG A 1 198 ? -15.305 6.078 12.296 1.00 84.19 198 ARG A O 1
ATOM 1463 N N . VAL A 1 199 ? -13.484 4.814 11.899 1.00 82.25 199 VAL A N 1
ATOM 1464 C CA . VAL A 1 199 ? -14.012 3.557 12.464 1.00 82.25 199 VAL A CA 1
ATOM 1465 C C . VAL A 1 199 ? -14.411 3.742 13.929 1.00 82.25 199 VAL A C 1
ATOM 1467 O O . VAL A 1 199 ? -15.496 3.325 14.327 1.00 82.25 199 VAL A O 1
ATOM 1470 N N . ARG A 1 200 ? -13.594 4.442 14.721 1.00 79.56 200 ARG A N 1
ATOM 1471 C CA . ARG A 1 200 ? -13.877 4.760 16.130 1.00 79.56 200 ARG A CA 1
ATOM 1472 C C . ARG A 1 200 ? -15.077 5.670 16.312 1.00 79.56 200 ARG A C 1
ATOM 1474 O O . ARG A 1 200 ? -15.941 5.375 17.128 1.00 79.56 200 ARG A O 1
ATOM 1481 N N . ARG A 1 201 ? -15.167 6.752 15.533 1.00 80.62 201 ARG A N 1
ATOM 1482 C CA . ARG A 1 201 ? -16.336 7.649 15.557 1.00 80.62 201 ARG A CA 1
ATOM 1483 C C . ARG A 1 201 ? -17.611 6.936 15.126 1.00 80.62 201 ARG A C 1
ATOM 1485 O O . ARG A 1 201 ? -18.681 7.230 15.651 1.00 80.62 201 ARG A O 1
ATOM 1492 N N . ALA A 1 202 ? -17.497 5.991 14.198 1.00 74.44 202 ALA A N 1
ATOM 1493 C CA . ALA A 1 202 ? -18.602 5.126 13.825 1.00 74.44 202 ALA A CA 1
ATOM 1494 C C . ALA A 1 202 ? -18.933 4.112 14.936 1.00 74.44 202 ALA A C 1
ATOM 1496 O O . ALA A 1 202 ? -20.100 3.769 15.104 1.00 74.44 202 ALA A O 1
ATOM 1497 N N . SER A 1 203 ? -17.954 3.649 15.719 1.00 65.19 203 SER A N 1
ATOM 1498 C CA . SER A 1 203 ? -18.105 2.667 16.801 1.00 65.19 203 SER A CA 1
ATOM 1499 C C . SER A 1 203 ? -18.830 3.242 18.031 1.00 65.19 203 SER A C 1
ATOM 1501 O O . SER A 1 203 ? -18.234 3.795 18.950 1.00 65.19 203 SER A O 1
ATOM 1503 N N . ALA A 1 204 ? -20.156 3.091 18.081 1.00 59.00 204 ALA A N 1
ATOM 1504 C CA . ALA A 1 204 ? -20.935 3.290 19.307 1.00 59.00 204 ALA A CA 1
ATOM 1505 C C . ALA A 1 204 ? -20.658 2.157 20.331 1.00 59.00 204 ALA A C 1
ATOM 1507 O O . ALA A 1 204 ? -20.477 1.005 19.921 1.00 59.00 204 ALA A O 1
ATOM 1508 N N . PRO A 1 205 ? -20.689 2.428 21.654 1.00 57.91 205 PRO A N 1
ATOM 1509 C CA . PRO A 1 205 ? -20.157 1.534 22.697 1.00 57.91 205 PRO A CA 1
ATOM 1510 C C . PRO A 1 205 ? -20.839 0.158 22.843 1.00 57.91 205 PRO A C 1
ATOM 1512 O O . PRO A 1 205 ? -20.308 -0.711 23.540 1.00 57.91 205 PRO A O 1
ATOM 1515 N N . GLU A 1 206 ? -21.972 -0.081 22.181 1.00 55.25 206 GLU A N 1
ATOM 1516 C CA . GLU A 1 206 ? -22.838 -1.240 22.444 1.00 55.25 206 GLU A CA 1
ATOM 1517 C C . GLU A 1 206 ? -22.712 -2.407 21.448 1.00 55.25 206 GLU A C 1
ATOM 1519 O O . GLU A 1 206 ? -23.388 -3.418 21.619 1.00 55.25 206 GLU A O 1
ATOM 1524 N N . ARG A 1 207 ? -21.846 -2.334 20.421 1.00 66.25 207 ARG A N 1
ATOM 1525 C CA . ARG A 1 207 ? -21.776 -3.388 19.383 1.00 66.25 207 ARG A CA 1
ATOM 1526 C C . ARG A 1 207 ? -20.469 -4.200 19.405 1.00 66.25 207 ARG A C 1
ATOM 1528 O O . ARG A 1 207 ? -19.417 -3.661 19.058 1.00 66.25 207 ARG A O 1
ATOM 1535 N N . PRO A 1 208 ? -20.502 -5.512 19.718 1.00 67.19 208 PRO A N 1
ATOM 1536 C CA . PRO A 1 208 ? -19.302 -6.356 19.744 1.00 67.19 208 PRO A CA 1
ATOM 1537 C C . PRO A 1 208 ? -18.672 -6.561 18.355 1.00 67.19 208 PRO A C 1
ATOM 1539 O O . PRO A 1 208 ? -17.451 -6.654 18.256 1.00 67.19 208 PRO A O 1
ATOM 1542 N N . ALA A 1 209 ? -19.467 -6.569 17.279 1.00 67.19 209 ALA A N 1
ATOM 1543 C CA . ALA A 1 209 ? -18.964 -6.673 15.904 1.00 67.19 209 ALA A CA 1
ATOM 1544 C C . ALA A 1 209 ? -18.096 -5.465 15.503 1.00 67.19 209 ALA A C 1
ATOM 1546 O O . ALA A 1 209 ? -17.033 -5.630 14.911 1.00 67.19 209 ALA A O 1
ATOM 1547 N N . ARG A 1 210 ? -18.488 -4.253 15.917 1.00 73.38 210 ARG A N 1
ATOM 1548 C CA . ARG A 1 210 ? -17.720 -3.027 15.650 1.00 73.38 210 ARG A CA 1
ATOM 1549 C C . ARG A 1 210 ? -16.438 -2.931 16.483 1.00 73.38 210 ARG A C 1
ATOM 1551 O O . ARG A 1 210 ? -15.445 -2.428 15.980 1.00 73.38 210 ARG A O 1
ATOM 1558 N N . LYS A 1 211 ? -16.405 -3.496 17.697 1.00 77.81 211 LYS A N 1
ATOM 1559 C CA . LYS A 1 211 ? -15.155 -3.641 18.473 1.00 77.81 211 LYS A CA 1
ATOM 1560 C C . LYS A 1 211 ? -14.160 -4.593 17.802 1.00 77.81 211 LYS A C 1
ATOM 1562 O O . LYS A 1 211 ? -12.967 -4.321 17.792 1.00 77.81 211 LYS A O 1
ATOM 1567 N N . LYS A 1 212 ? -14.643 -5.699 17.220 1.00 79.56 212 LYS A N 1
ATOM 1568 C CA . LYS A 1 212 ? -13.801 -6.615 16.428 1.00 79.56 212 LYS A CA 1
ATOM 1569 C C . LYS A 1 212 ? -13.275 -5.939 15.159 1.00 79.56 212 LYS A C 1
ATOM 1571 O O . LYS A 1 212 ? -12.116 -6.136 14.814 1.00 79.56 212 LYS A O 1
ATOM 1576 N N . LEU A 1 213 ? -14.115 -5.136 14.504 1.00 80.75 213 LEU A N 1
ATOM 1577 C CA . LEU A 1 213 ? -13.733 -4.322 13.351 1.00 80.75 213 LEU A CA 1
ATOM 1578 C C . LEU A 1 213 ? -12.633 -3.320 13.725 1.00 80.75 213 LEU A C 1
ATOM 1580 O O . LEU A 1 213 ? -11.593 -3.286 13.081 1.00 80.75 213 LEU A O 1
ATOM 1584 N N . GLU A 1 214 ? -12.831 -2.571 14.810 1.00 82.56 214 GLU A N 1
ATOM 1585 C CA . GLU A 1 214 ? -11.841 -1.629 15.334 1.00 82.56 214 GLU A CA 1
ATOM 1586 C C . GLU A 1 214 ? -10.504 -2.318 15.635 1.00 82.56 214 GLU A C 1
ATOM 1588 O O . GLU A 1 214 ? -9.470 -1.849 15.173 1.00 82.56 214 GLU A O 1
ATOM 1593 N N . ALA A 1 215 ? -10.519 -3.462 16.327 1.00 83.88 215 ALA A N 1
ATOM 1594 C CA . ALA A 1 215 ? -9.309 -4.237 16.598 1.00 83.88 215 ALA A CA 1
ATOM 1595 C C . ALA A 1 215 ? -8.605 -4.703 15.310 1.00 83.88 215 ALA A C 1
ATOM 1597 O O . ALA A 1 215 ? -7.381 -4.735 15.244 1.00 83.88 215 ALA A O 1
ATOM 1598 N N . ALA A 1 216 ? -9.358 -5.041 14.261 1.00 84.19 216 ALA A N 1
ATOM 1599 C CA . ALA A 1 216 ? -8.770 -5.454 12.993 1.00 84.19 216 ALA A CA 1
ATOM 1600 C C . ALA A 1 216 ? -8.099 -4.285 12.247 1.00 84.19 216 ALA A C 1
ATOM 1602 O O . ALA A 1 216 ? -7.006 -4.463 11.714 1.00 84.19 216 ALA A O 1
ATOM 1603 N N . PHE A 1 217 ? -8.691 -3.085 12.264 1.00 83.69 217 PHE A N 1
ATOM 1604 C CA . PHE A 1 217 ? -8.048 -1.875 11.730 1.00 83.69 217 PHE A CA 1
ATOM 1605 C C . PHE A 1 217 ? -6.843 -1.432 12.564 1.00 83.69 217 PHE A C 1
ATOM 1607 O O . PHE A 1 217 ? -5.853 -0.971 12.001 1.00 83.69 217 PHE A O 1
ATOM 1614 N N . GLN A 1 218 ? -6.895 -1.608 13.889 1.00 83.75 218 GLN A N 1
ATOM 1615 C CA . GLN A 1 218 ? -5.732 -1.398 14.754 1.00 83.75 218 GLN A CA 1
ATOM 1616 C C . GLN A 1 218 ? -4.588 -2.319 14.327 1.00 83.75 218 GLN A C 1
ATOM 1618 O O . GLN A 1 218 ? -3.511 -1.820 14.028 1.00 83.75 218 GLN A O 1
ATOM 1623 N N . ASN A 1 219 ? -4.842 -3.620 14.159 1.00 85.75 219 ASN A N 1
ATOM 1624 C CA . ASN A 1 219 ? -3.825 -4.563 13.685 1.00 85.75 219 ASN A CA 1
ATOM 1625 C C . ASN A 1 219 ? -3.242 -4.167 12.314 1.00 85.75 219 ASN A C 1
ATOM 1627 O O . ASN A 1 219 ? -2.032 -4.233 12.134 1.00 85.75 219 ASN A O 1
ATOM 1631 N N . GLN A 1 220 ? -4.070 -3.704 11.366 1.00 85.88 220 GLN A N 1
ATOM 1632 C CA . GLN A 1 220 ? -3.579 -3.206 10.068 1.00 85.88 220 GLN A CA 1
ATOM 1633 C C . GLN A 1 220 ? -2.621 -2.016 10.233 1.00 85.88 220 GLN A C 1
ATOM 1635 O O . GLN A 1 220 ? -1.595 -1.943 9.560 1.00 85.88 220 GLN A O 1
ATOM 1640 N N . MET A 1 221 ? -2.941 -1.083 11.133 1.00 82.94 221 MET A N 1
ATOM 1641 C CA . MET A 1 221 ? -2.078 0.059 11.431 1.00 82.94 221 MET A CA 1
ATOM 1642 C C . MET A 1 221 ? -0.785 -0.368 12.139 1.00 82.94 221 MET A C 1
ATOM 1644 O O . MET A 1 221 ? 0.281 0.157 11.827 1.00 82.94 221 MET A O 1
ATOM 1648 N N . GLU A 1 222 ? -0.852 -1.327 13.065 1.00 82.44 222 GLU A N 1
ATOM 1649 C CA . GLU A 1 222 ? 0.328 -1.880 13.739 1.00 82.44 222 GLU A CA 1
ATOM 1650 C C . GLU A 1 222 ? 1.271 -2.593 12.766 1.00 82.44 222 GLU A C 1
ATOM 1652 O O . GLU A 1 222 ? 2.485 -2.404 12.847 1.00 82.44 222 GLU A O 1
ATOM 1657 N N . ASP A 1 223 ? 0.722 -3.375 11.835 1.00 84.56 223 ASP A N 1
ATOM 1658 C CA . ASP A 1 223 ? 1.485 -4.035 10.776 1.00 84.56 223 ASP A CA 1
ATOM 1659 C C . ASP A 1 223 ? 2.199 -2.997 9.896 1.00 84.56 223 ASP A C 1
ATOM 1661 O O . ASP A 1 223 ? 3.404 -3.103 9.676 1.00 84.56 223 ASP A O 1
ATOM 1665 N N . LEU A 1 224 ? 1.504 -1.921 9.504 1.00 85.88 224 LEU A N 1
ATOM 1666 C CA . LEU A 1 224 ? 2.089 -0.827 8.723 1.00 85.88 224 LEU A CA 1
ATOM 1667 C C . LEU A 1 224 ? 3.228 -0.117 9.474 1.00 85.88 224 LEU A C 1
ATOM 1669 O O . LEU A 1 224 ? 4.271 0.178 8.890 1.00 85.88 224 LEU A O 1
ATOM 1673 N N . VAL A 1 225 ? 3.062 0.137 10.777 1.00 82.06 225 VAL A N 1
ATOM 1674 C CA . VAL A 1 225 ? 4.113 0.734 11.622 1.00 82.06 225 VAL A CA 1
ATOM 1675 C C . VAL A 1 225 ? 5.315 -0.200 11.757 1.00 82.06 225 VAL A C 1
ATOM 1677 O O . VAL A 1 225 ? 6.459 0.264 11.725 1.00 82.06 225 VAL A O 1
ATOM 1680 N N . ARG A 1 226 ? 5.076 -1.508 11.891 1.00 82.88 226 ARG A N 1
ATOM 1681 C CA . ARG A 1 226 ? 6.137 -2.517 11.960 1.00 82.88 226 ARG A CA 1
ATOM 1682 C C . ARG A 1 226 ? 6.945 -2.547 10.668 1.00 82.88 226 ARG A C 1
ATOM 1684 O O . ARG A 1 226 ? 8.170 -2.464 10.741 1.00 82.88 226 ARG A O 1
ATOM 1691 N N . ASP A 1 227 ? 6.279 -2.576 9.519 1.00 83.31 227 ASP A N 1
ATOM 1692 C CA . ASP A 1 227 ? 6.939 -2.581 8.211 1.00 83.31 227 ASP A CA 1
ATOM 1693 C C . ASP A 1 227 ? 7.759 -1.293 8.000 1.00 83.31 227 ASP A C 1
ATOM 1695 O O . ASP A 1 227 ? 8.937 -1.345 7.635 1.00 83.31 227 ASP A O 1
ATOM 1699 N N . MET A 1 228 ? 7.190 -0.138 8.361 1.00 80.50 228 MET A N 1
ATOM 1700 C CA . MET A 1 228 ? 7.851 1.170 8.288 1.00 80.50 228 MET A CA 1
ATOM 1701 C C . MET A 1 228 ? 9.105 1.272 9.175 1.00 80.50 228 MET A C 1
ATOM 1703 O O . MET A 1 228 ? 10.079 1.918 8.788 1.00 80.50 228 MET A O 1
ATOM 1707 N N . SER A 1 229 ? 9.105 0.647 10.360 1.00 74.19 229 SER A N 1
ATOM 1708 C CA . SER A 1 229 ? 10.178 0.778 11.366 1.00 74.19 229 SER A CA 1
ATOM 1709 C C . SER A 1 229 ? 11.556 0.309 10.885 1.00 74.19 229 SER A C 1
ATOM 1711 O O . SER A 1 229 ? 12.580 0.733 11.419 1.00 74.19 229 SER A O 1
ATOM 1713 N N . SER A 1 230 ? 11.586 -0.537 9.855 1.00 74.94 230 SER A N 1
ATOM 1714 C CA . SER A 1 230 ? 12.821 -1.024 9.240 1.00 74.94 230 SER A CA 1
ATOM 1715 C C . SER A 1 230 ? 13.428 -0.051 8.219 1.00 74.94 230 SER A C 1
ATOM 1717 O O . SER A 1 230 ? 14.611 -0.164 7.900 1.00 74.94 230 SER A O 1
ATOM 1719 N N . HIS A 1 231 ? 12.649 0.927 7.741 1.00 69.94 231 HIS A N 1
ATOM 1720 C CA . HIS A 1 231 ? 13.026 1.820 6.638 1.00 69.94 231 HIS A CA 1
ATOM 1721 C C . HIS A 1 231 ? 12.990 3.308 6.999 1.00 69.94 231 HIS A C 1
ATOM 1723 O O . HIS A 1 231 ? 13.678 4.112 6.372 1.00 69.94 231 HIS A O 1
ATOM 1729 N N . VAL A 1 232 ? 12.221 3.693 8.018 1.00 72.94 232 VAL A N 1
ATOM 1730 C CA . VAL A 1 232 ? 12.097 5.077 8.480 1.00 72.94 232 VAL A CA 1
ATOM 1731 C C . VAL A 1 232 ? 12.572 5.170 9.921 1.00 72.94 232 VAL A C 1
ATOM 1733 O O . VAL A 1 232 ? 12.246 4.329 10.759 1.00 72.94 232 VAL A O 1
ATOM 1736 N N . SER A 1 233 ? 13.335 6.219 10.238 1.00 68.19 233 SER A N 1
ATOM 1737 C CA . SER A 1 233 ? 13.769 6.433 11.616 1.00 68.19 233 SER A CA 1
ATOM 1738 C C . SER A 1 233 ? 12.559 6.611 12.540 1.00 68.19 233 SER A C 1
ATOM 1740 O O . SER A 1 233 ? 11.701 7.469 12.323 1.00 68.19 233 SER A O 1
ATOM 1742 N N . LEU A 1 234 ? 12.515 5.820 13.614 1.00 65.12 234 LEU A N 1
ATOM 1743 C CA . LEU A 1 234 ? 11.459 5.883 14.629 1.00 65.12 234 LEU A CA 1
ATOM 1744 C C . LEU A 1 234 ? 11.293 7.288 15.229 1.00 65.12 234 LEU A C 1
ATOM 1746 O O . LEU A 1 234 ? 10.196 7.642 15.646 1.00 65.12 234 LEU A O 1
ATOM 1750 N N . GLY A 1 235 ? 12.356 8.102 15.238 1.00 63.09 235 GLY A N 1
ATOM 1751 C CA . GLY A 1 235 ? 12.295 9.506 15.646 1.00 63.09 235 GLY A CA 1
ATOM 1752 C C . GLY A 1 235 ? 11.398 10.353 14.741 1.00 63.09 235 GLY A C 1
ATOM 1753 O O . GLY A 1 235 ? 10.556 11.077 15.259 1.00 63.09 235 GLY A O 1
ATOM 1754 N N . LEU A 1 236 ? 11.519 10.208 13.415 1.00 65.19 236 LEU A N 1
ATOM 1755 C CA . LEU A 1 236 ? 10.671 10.910 12.444 1.00 65.19 236 LEU A CA 1
ATOM 1756 C C . LEU A 1 236 ? 9.229 10.398 12.465 1.00 65.19 236 LEU A C 1
ATOM 1758 O O . LEU A 1 236 ? 8.292 11.187 12.378 1.00 65.19 236 LEU A O 1
ATOM 1762 N N . VAL A 1 237 ? 9.049 9.088 12.642 1.00 64.75 237 VAL A N 1
ATOM 1763 C CA . VAL A 1 237 ? 7.724 8.476 12.822 1.00 64.75 237 VAL A CA 1
ATOM 1764 C C . VAL A 1 237 ? 7.044 9.029 14.073 1.00 64.75 237 VAL A C 1
ATOM 1766 O O . VAL A 1 237 ? 5.878 9.414 14.029 1.00 64.75 237 VAL A O 1
ATOM 1769 N N . ALA A 1 238 ? 7.774 9.103 15.188 1.00 62.88 238 ALA A N 1
ATOM 1770 C CA . ALA A 1 238 ? 7.255 9.631 16.437 1.00 62.88 238 ALA A CA 1
ATOM 1771 C C . ALA A 1 238 ? 6.920 11.120 16.315 1.00 62.88 238 ALA A C 1
ATOM 1773 O O . ALA A 1 238 ? 5.848 11.520 16.751 1.00 62.88 238 ALA A O 1
ATOM 1774 N N . THR A 1 239 ? 7.774 11.943 15.697 1.00 66.62 239 THR A N 1
ATOM 1775 C CA . THR A 1 239 ? 7.472 13.370 15.502 1.00 66.62 239 THR A CA 1
ATOM 1776 C C . THR A 1 239 ? 6.298 13.583 14.557 1.00 66.62 239 THR A C 1
ATOM 1778 O O . THR A 1 239 ? 5.419 14.364 14.900 1.00 66.62 239 THR A O 1
ATOM 1781 N N . ALA A 1 240 ? 6.213 12.848 13.443 1.00 63.44 240 ALA A N 1
ATOM 1782 C CA . ALA A 1 240 ? 5.072 12.924 12.529 1.00 63.44 240 ALA A CA 1
ATOM 1783 C C . ALA A 1 240 ? 3.767 12.539 13.243 1.00 63.44 240 ALA A C 1
ATOM 1785 O O . ALA A 1 240 ? 2.776 13.261 13.172 1.00 63.44 240 ALA A O 1
ATOM 1786 N N . LEU A 1 241 ? 3.785 11.461 14.033 1.00 62.72 241 LEU A N 1
ATOM 1787 C CA . LEU A 1 241 ? 2.635 11.050 14.837 1.00 62.72 241 LEU A CA 1
ATOM 1788 C C . LEU A 1 241 ? 2.273 12.065 15.930 1.00 62.72 241 LEU A C 1
ATOM 1790 O O . LEU A 1 241 ? 1.087 12.286 16.160 1.00 62.72 241 LEU A O 1
ATOM 1794 N N . ILE A 1 242 ? 3.254 12.672 16.608 1.00 64.88 242 ILE A N 1
ATOM 1795 C CA . ILE A 1 242 ? 3.038 13.653 17.688 1.00 64.88 242 ILE A CA 1
ATOM 1796 C C . ILE A 1 242 ? 2.521 14.987 17.136 1.00 64.88 242 ILE A C 1
ATOM 1798 O O . ILE A 1 242 ? 1.577 15.549 17.691 1.00 64.88 242 ILE A O 1
ATOM 1802 N N . GLU A 1 243 ? 3.121 15.499 16.061 1.00 65.25 243 GLU A N 1
ATOM 1803 C CA . GLU A 1 243 ? 2.731 16.771 15.444 1.00 65.25 243 GLU A CA 1
ATOM 1804 C C . GLU A 1 243 ? 1.322 16.699 14.857 1.00 65.25 243 GLU A C 1
ATOM 1806 O O . GLU A 1 243 ? 0.550 17.650 14.992 1.00 65.25 243 GLU A O 1
ATOM 1811 N N . GLN A 1 244 ? 0.968 15.560 14.260 1.00 58.38 244 GLN A N 1
ATOM 1812 C CA . GLN A 1 244 ? -0.312 15.384 13.581 1.00 58.38 244 GLN A CA 1
ATOM 1813 C C . GLN A 1 244 ? -1.437 14.917 14.514 1.00 58.38 244 GLN A C 1
ATOM 1815 O O . GLN A 1 244 ? -2.599 15.223 14.252 1.00 58.38 244 GLN A O 1
ATOM 1820 N N . ASN A 1 245 ? -1.123 14.246 15.632 1.00 54.31 245 ASN A N 1
ATOM 1821 C CA . ASN A 1 245 ? -2.120 13.704 16.560 1.00 54.31 245 ASN A CA 1
ATOM 1822 C C . ASN A 1 245 ? -2.012 14.267 17.980 1.00 54.31 245 ASN A C 1
ATOM 1824 O O . ASN A 1 245 ? -1.887 13.527 18.959 1.00 54.31 245 ASN A O 1
ATOM 1828 N N . GLN A 1 246 ? -2.156 15.585 18.114 1.00 53.88 246 GLN A N 1
ATOM 1829 C CA . GLN A 1 246 ? -2.186 16.260 19.419 1.00 53.88 246 GLN A CA 1
ATOM 1830 C C . GLN A 1 246 ? -3.346 15.819 20.337 1.00 53.88 246 GLN A C 1
ATOM 1832 O O . GLN A 1 246 ? -3.361 16.203 21.504 1.00 53.88 246 GLN A O 1
ATOM 1837 N N . SER A 1 247 ? -4.332 15.053 19.849 1.00 51.41 247 SER A N 1
ATOM 1838 C CA . SER A 1 247 ? -5.627 14.942 20.531 1.00 51.41 247 SER A CA 1
ATOM 1839 C C . SER A 1 247 ? -6.087 13.557 20.990 1.00 51.41 247 SER A C 1
ATOM 1841 O O . SER A 1 247 ? -6.844 13.544 21.955 1.00 51.41 247 SER A O 1
ATOM 1843 N N . SER A 1 248 ? -5.710 12.408 20.397 1.00 51.75 248 SER A N 1
ATOM 1844 C CA . SER A 1 248 ? -6.406 11.155 20.802 1.00 51.75 248 SER A CA 1
ATOM 1845 C C . SER A 1 248 ? -5.686 9.814 20.634 1.00 51.75 248 SER A C 1
ATOM 1847 O O . SER A 1 248 ? -5.957 8.905 21.411 1.00 51.75 248 SER A O 1
ATOM 1849 N N . CYS A 1 249 ? -4.805 9.628 19.651 1.00 53.00 249 CYS A N 1
ATOM 1850 C CA . CYS A 1 249 ? -4.441 8.267 19.227 1.00 53.00 249 CYS A CA 1
ATOM 1851 C C . CYS A 1 249 ? -3.031 7.805 19.639 1.00 53.00 249 CYS A C 1
ATOM 1853 O O . CYS A 1 249 ? -2.751 6.611 19.642 1.00 53.00 249 CYS A O 1
ATOM 1855 N N . LEU A 1 250 ? -2.160 8.716 20.095 1.00 54.19 250 LEU A N 1
ATOM 1856 C CA . LEU A 1 250 ? -0.778 8.388 20.481 1.00 54.19 250 LEU A CA 1
ATOM 1857 C C . LEU A 1 250 ? -0.668 7.365 21.623 1.00 54.19 250 LEU A C 1
ATOM 1859 O O . LEU A 1 250 ? 0.355 6.697 21.764 1.00 54.19 250 LEU A O 1
ATOM 1863 N N . GLY A 1 251 ? -1.719 7.248 22.440 1.00 57.50 251 GLY A N 1
ATOM 1864 C CA . GLY A 1 251 ? -1.784 6.302 23.551 1.00 57.50 251 GLY A CA 1
ATOM 1865 C C . GLY A 1 251 ? -1.745 4.840 23.105 1.00 57.50 251 GLY A C 1
ATOM 1866 O O . GLY A 1 251 ? -1.043 4.049 23.733 1.00 57.50 251 GLY A O 1
ATOM 1867 N N . ASP A 1 252 ? -2.415 4.499 22.004 1.00 59.41 252 ASP A N 1
ATOM 1868 C CA . ASP A 1 252 ? -2.520 3.111 21.534 1.00 59.41 252 ASP A CA 1
ATOM 1869 C C . ASP A 1 252 ? -1.202 2.653 20.904 1.00 59.41 252 ASP A C 1
ATOM 1871 O O . ASP A 1 252 ? -0.667 1.586 21.218 1.00 59.41 252 ASP A O 1
ATOM 1875 N N . PHE A 1 253 ? -0.591 3.537 20.115 1.00 61.38 253 PHE A N 1
ATOM 1876 C CA . PHE A 1 253 ? 0.681 3.267 19.446 1.00 61.38 253 PHE A CA 1
ATOM 1877 C C . PHE A 1 253 ? 1.868 3.361 20.388 1.00 61.38 253 PHE A C 1
ATOM 1879 O O . PHE A 1 253 ? 2.941 2.875 20.051 1.00 61.38 253 PHE A O 1
ATOM 1886 N N . ARG A 1 254 ? 1.719 3.980 21.566 1.00 62.41 254 ARG A N 1
ATOM 1887 C CA . ARG A 1 254 ? 2.806 4.071 22.545 1.00 62.41 254 ARG A CA 1
ATOM 1888 C C . ARG A 1 254 ? 3.347 2.687 22.879 1.00 62.41 254 ARG A C 1
ATOM 1890 O O . ARG A 1 254 ? 4.551 2.550 23.027 1.00 62.41 254 ARG A O 1
ATOM 1897 N N . SER A 1 255 ? 2.487 1.678 22.994 1.00 63.22 255 SER A N 1
ATOM 1898 C CA . SER A 1 255 ? 2.918 0.309 23.293 1.00 63.22 255 SER A CA 1
ATOM 1899 C C . SER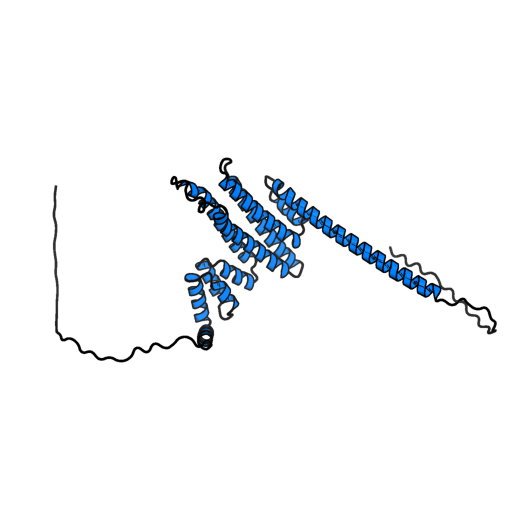 A 1 255 ? 3.745 -0.295 22.152 1.00 63.22 255 SER A C 1
ATOM 1901 O O . SER A 1 255 ? 4.829 -0.814 22.403 1.00 63.22 255 SER A O 1
ATOM 1903 N N . VAL A 1 256 ? 3.293 -0.135 20.907 1.00 67.19 256 VAL A N 1
ATOM 1904 C CA . VAL A 1 256 ? 3.961 -0.628 19.695 1.00 67.19 256 VAL A CA 1
ATOM 1905 C C . VAL A 1 256 ? 5.256 0.131 19.426 1.00 67.19 256 VAL A C 1
ATOM 1907 O O . VAL A 1 256 ? 6.291 -0.487 19.220 1.00 67.19 256 VAL A O 1
ATOM 1910 N N . LEU A 1 257 ? 5.247 1.461 19.525 1.00 65.00 257 LEU A N 1
ATOM 1911 C CA . LEU A 1 257 ? 6.441 2.298 19.403 1.00 65.00 257 LEU A CA 1
ATOM 1912 C C . LEU A 1 257 ? 7.448 1.998 20.512 1.00 65.00 257 LEU A C 1
ATOM 1914 O O . LEU A 1 257 ? 8.632 1.897 20.228 1.00 65.00 257 LEU A O 1
ATOM 1918 N N . MET A 1 258 ? 7.012 1.819 21.762 1.00 66.50 258 MET A N 1
ATOM 1919 C CA . MET A 1 258 ? 7.912 1.431 22.854 1.00 66.50 258 MET A CA 1
ATOM 1920 C C . MET A 1 258 ? 8.430 -0.002 22.691 1.00 66.50 258 MET A C 1
ATOM 1922 O O . MET A 1 258 ? 9.577 -0.260 23.045 1.00 66.50 258 MET A O 1
ATOM 1926 N N . GLY A 1 259 ? 7.621 -0.914 22.146 1.00 68.06 259 GLY A N 1
ATOM 1927 C CA . GLY A 1 259 ? 8.030 -2.274 21.794 1.00 68.06 259 GLY A CA 1
ATOM 1928 C C . GLY A 1 259 ? 9.106 -2.268 20.711 1.00 68.06 259 GLY A C 1
ATOM 1929 O O . GLY A 1 259 ? 10.190 -2.796 20.929 1.00 68.06 259 GLY A O 1
ATOM 1930 N N . LEU A 1 260 ? 8.864 -1.556 19.609 1.00 66.31 260 LEU A N 1
ATOM 1931 C CA . LEU A 1 260 ? 9.811 -1.380 18.503 1.00 66.31 260 LEU A CA 1
ATOM 1932 C C . LEU A 1 260 ? 11.075 -0.623 18.930 1.00 66.31 260 LEU A C 1
ATOM 1934 O O . LEU A 1 260 ? 12.183 -0.991 18.547 1.00 66.31 260 LEU A O 1
ATOM 1938 N N . LEU A 1 261 ? 10.948 0.402 19.777 1.00 64.00 261 LEU A N 1
ATOM 1939 C CA . LEU A 1 261 ? 12.099 1.077 20.380 1.00 64.00 261 LEU A CA 1
ATOM 1940 C C . LEU A 1 261 ? 12.887 0.118 21.280 1.00 64.00 261 LEU A C 1
ATOM 1942 O O . LEU A 1 261 ? 14.113 0.121 21.232 1.00 64.00 261 LEU A O 1
ATOM 1946 N N . GLY A 1 262 ? 12.212 -0.742 22.045 1.00 65.56 262 GLY A N 1
ATOM 1947 C CA . GLY A 1 262 ? 12.848 -1.787 22.847 1.00 65.56 262 GLY A CA 1
ATOM 1948 C C . GLY A 1 262 ? 13.600 -2.815 21.997 1.00 65.56 262 GLY A C 1
ATOM 1949 O O . GLY A 1 262 ? 14.748 -3.141 22.297 1.00 65.56 262 GLY A O 1
ATOM 1950 N N . GLU A 1 263 ? 12.996 -3.278 20.904 1.00 69.56 263 GLU A N 1
ATOM 1951 C CA . GLU A 1 263 ? 13.606 -4.208 19.945 1.00 69.56 263 GLU A CA 1
ATOM 1952 C C . GLU A 1 263 ? 14.796 -3.573 19.200 1.00 69.56 263 GLU A C 1
ATOM 1954 O O . GLU A 1 263 ? 15.856 -4.190 19.049 1.00 69.56 263 GLU A O 1
ATOM 1959 N N . SER A 1 264 ? 14.680 -2.305 18.801 1.00 60.81 264 SER A N 1
ATOM 1960 C CA . SER A 1 264 ? 15.772 -1.555 18.166 1.00 60.81 264 SER A CA 1
ATOM 1961 C C . SER A 1 264 ? 16.934 -1.281 19.133 1.00 60.81 264 SER A C 1
ATOM 1963 O O . SER A 1 264 ? 18.100 -1.418 18.768 1.00 60.81 264 SER A O 1
ATOM 1965 N N . HIS A 1 265 ? 16.645 -0.987 20.404 1.00 63.66 265 HIS A N 1
ATOM 1966 C CA . HIS A 1 265 ? 17.673 -0.850 21.435 1.00 63.66 265 HIS A CA 1
ATOM 1967 C C . HIS A 1 265 ? 18.382 -2.187 21.680 1.00 63.66 265 HIS A C 1
ATOM 1969 O O . HIS A 1 265 ? 19.608 -2.232 21.747 1.00 63.66 265 HIS A O 1
ATOM 1975 N N . ALA A 1 266 ? 17.636 -3.295 21.744 1.00 62.31 266 ALA A N 1
ATOM 1976 C CA . ALA A 1 266 ? 18.211 -4.625 21.922 1.00 62.31 266 ALA A CA 1
ATOM 1977 C C . ALA A 1 266 ? 19.130 -5.029 20.754 1.00 62.31 266 ALA A C 1
ATOM 1979 O O . ALA A 1 266 ? 20.203 -5.597 20.968 1.00 62.31 266 ALA A O 1
ATOM 1980 N N . THR A 1 267 ? 18.745 -4.719 19.514 1.00 66.44 267 THR A N 1
ATOM 1981 C CA . THR A 1 267 ? 19.576 -4.990 18.327 1.00 66.44 267 THR A CA 1
ATOM 1982 C C . THR A 1 267 ? 20.823 -4.106 18.273 1.00 66.44 267 THR A C 1
ATOM 1984 O O . THR A 1 267 ? 21.906 -4.605 17.954 1.00 66.44 267 THR A O 1
ATOM 1987 N N . LEU A 1 268 ? 20.725 -2.832 18.665 1.00 71.94 268 LEU A N 1
ATOM 1988 C CA . LEU A 1 268 ? 21.886 -1.950 18.822 1.00 71.94 268 LEU A CA 1
ATOM 1989 C C . LEU A 1 268 ? 22.839 -2.432 19.924 1.00 71.94 268 LEU A C 1
ATOM 1991 O O . LEU A 1 268 ? 24.052 -2.458 19.710 1.00 71.94 268 LEU A O 1
ATOM 1995 N N . ASP A 1 269 ? 22.318 -2.884 21.065 1.00 66.19 269 ASP A N 1
ATOM 1996 C CA . ASP A 1 269 ? 23.123 -3.452 22.152 1.00 66.19 269 ASP A CA 1
ATOM 1997 C C . ASP A 1 269 ? 23.855 -4.727 21.716 1.00 66.19 269 ASP A C 1
ATOM 1999 O O . ASP A 1 269 ? 25.032 -4.922 22.045 1.00 66.19 269 ASP A O 1
ATOM 2003 N N . LEU A 1 270 ? 23.188 -5.588 20.939 1.00 74.19 270 LEU A N 1
ATOM 2004 C CA . LEU A 1 270 ? 23.795 -6.779 20.342 1.00 74.19 270 LEU A CA 1
ATOM 2005 C C . LEU A 1 270 ? 24.916 -6.406 19.365 1.00 74.19 270 LEU A C 1
ATOM 2007 O O . LEU A 1 270 ? 26.001 -6.984 19.440 1.00 74.19 270 LEU A O 1
ATOM 2011 N N . LEU A 1 271 ? 24.704 -5.412 18.500 1.00 75.56 271 LEU A N 1
ATOM 2012 C CA . LEU A 1 271 ? 25.719 -4.916 17.565 1.00 75.56 271 LEU A CA 1
ATOM 2013 C C . LEU A 1 271 ? 26.914 -4.287 18.291 1.00 75.56 271 LEU A C 1
ATOM 2015 O O . LEU A 1 271 ? 28.068 -4.585 17.968 1.00 75.56 271 LEU A O 1
ATOM 2019 N N . HIS A 1 272 ? 26.672 -3.463 19.310 1.00 73.62 272 HIS A N 1
ATOM 2020 C CA . HIS A 1 272 ? 27.727 -2.896 20.150 1.00 73.62 272 HIS A CA 1
ATOM 2021 C C . HIS A 1 272 ? 28.514 -3.988 20.883 1.00 73.62 272 HIS A C 1
ATOM 2023 O O . HIS A 1 272 ? 29.745 -3.934 20.946 1.00 73.62 272 HIS A O 1
ATOM 2029 N N . SER A 1 273 ? 27.829 -5.009 21.397 1.00 74.25 273 SER A N 1
ATOM 2030 C CA . SER A 1 273 ? 28.460 -6.155 22.054 1.00 74.25 273 SER A CA 1
ATOM 2031 C C . SER A 1 273 ? 29.311 -6.963 21.075 1.00 74.25 273 SER A C 1
ATOM 2033 O O . SER A 1 273 ? 30.472 -7.241 21.369 1.00 74.25 273 SER A O 1
ATOM 2035 N N . ALA A 1 274 ? 28.793 -7.254 19.879 1.00 78.00 274 ALA A N 1
ATOM 2036 C CA . ALA A 1 274 ? 29.529 -7.937 18.819 1.00 78.00 274 ALA A CA 1
ATOM 2037 C C . ALA A 1 274 ? 30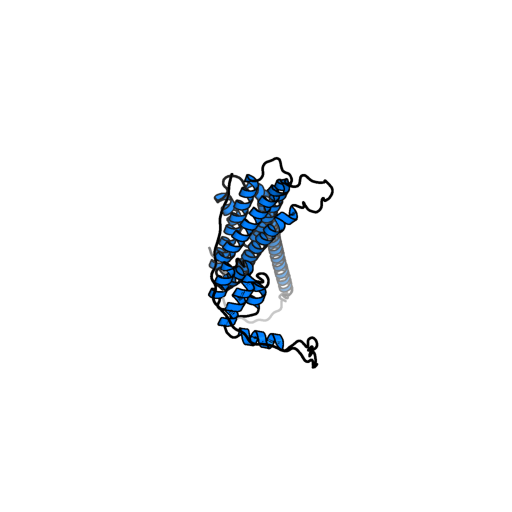.774 -7.146 18.386 1.00 78.00 274 ALA A C 1
ATOM 2039 O O . ALA A 1 274 ? 31.862 -7.710 18.280 1.00 78.00 274 ALA A O 1
ATOM 2040 N N . THR A 1 275 ? 30.653 -5.825 18.231 1.00 81.69 275 THR A N 1
ATOM 2041 C CA . THR A 1 275 ? 31.768 -4.939 17.859 1.00 81.69 275 THR A CA 1
ATOM 2042 C C . THR A 1 275 ? 32.837 -4.892 18.954 1.00 81.69 275 THR A C 1
ATOM 2044 O O . THR A 1 275 ? 34.034 -4.963 18.671 1.00 81.69 275 THR A O 1
ATOM 2047 N N . ARG A 1 276 ? 32.429 -4.845 20.230 1.00 82.56 276 ARG A N 1
ATOM 2048 C CA . ARG A 1 276 ? 33.352 -4.928 21.374 1.00 82.56 276 ARG A CA 1
ATOM 2049 C C . ARG A 1 276 ? 34.049 -6.283 21.458 1.00 82.56 276 ARG A C 1
ATOM 2051 O O . ARG A 1 276 ? 35.250 -6.322 21.733 1.00 82.56 276 ARG A O 1
ATOM 2058 N N . CYS A 1 277 ? 33.328 -7.377 21.221 1.00 81.69 277 CYS A N 1
ATOM 2059 C CA . CYS A 1 277 ? 33.895 -8.722 21.171 1.00 81.69 277 CYS A CA 1
ATOM 2060 C C . CYS A 1 277 ? 34.926 -8.837 20.043 1.00 81.69 277 CYS A C 1
ATOM 2062 O O . CYS A 1 277 ? 36.066 -9.214 20.309 1.00 81.69 277 CYS A O 1
ATOM 2064 N N . ALA A 1 278 ? 34.579 -8.397 18.832 1.00 80.19 278 ALA A N 1
ATOM 2065 C CA . ALA A 1 278 ? 35.486 -8.384 17.689 1.00 80.19 278 ALA A CA 1
ATOM 2066 C C . ALA A 1 278 ? 36.739 -7.523 17.944 1.00 80.19 278 ALA A C 1
ATOM 2068 O O . ALA A 1 278 ? 37.858 -7.955 17.665 1.00 80.19 278 ALA A O 1
ATOM 2069 N N . GLY A 1 279 ? 36.588 -6.338 18.548 1.00 85.12 279 GLY A N 1
ATOM 2070 C CA . GLY A 1 279 ? 37.719 -5.480 18.916 1.00 85.12 279 GLY A CA 1
ATOM 2071 C C . GLY A 1 279 ? 38.622 -6.092 19.996 1.00 85.12 279 GLY A C 1
ATOM 2072 O O . GLY A 1 279 ? 39.853 -5.992 19.924 1.00 85.12 279 GLY A O 1
ATOM 2073 N N . SER A 1 280 ? 38.033 -6.770 20.986 1.00 86.69 280 SER A N 1
ATOM 2074 C CA . SER A 1 280 ? 38.775 -7.485 22.033 1.00 86.69 280 SER A CA 1
ATOM 2075 C C . SER A 1 280 ? 39.556 -8.670 21.466 1.00 86.69 280 SER A C 1
ATOM 2077 O O . SER A 1 280 ? 40.711 -8.894 21.837 1.00 86.69 280 SER A O 1
ATOM 2079 N N . GLU A 1 281 ? 38.954 -9.401 20.533 1.00 83.88 281 GLU A N 1
ATOM 2080 C CA . GLU A 1 281 ? 39.559 -10.558 19.889 1.00 83.88 281 GLU A CA 1
ATOM 2081 C C . GLU A 1 281 ? 40.693 -10.150 18.945 1.00 83.88 281 GLU A C 1
ATOM 2083 O O . GLU A 1 281 ? 41.796 -10.688 19.052 1.00 83.88 281 GLU A O 1
ATOM 2088 N N . ALA A 1 282 ? 40.498 -9.101 18.141 1.00 80.56 282 ALA A N 1
ATOM 2089 C CA . ALA A 1 282 ? 41.561 -8.498 17.338 1.00 80.56 282 ALA A CA 1
ATOM 2090 C C . ALA A 1 282 ? 42.743 -8.037 18.211 1.00 80.56 282 ALA A C 1
ATOM 2092 O O . ALA A 1 282 ? 43.901 -8.343 17.917 1.00 80.56 282 ALA A O 1
ATOM 2093 N N . SER A 1 283 ? 42.463 -7.381 19.342 1.00 84.81 283 SER A N 1
ATOM 2094 C CA . SER A 1 283 ? 43.496 -6.952 20.295 1.00 84.81 283 SER A CA 1
ATOM 2095 C C . SER A 1 283 ? 44.229 -8.136 20.934 1.00 84.81 283 SER A C 1
ATOM 2097 O O . SER A 1 283 ? 45.446 -8.088 21.109 1.00 84.81 283 SER A O 1
ATOM 2099 N N . ARG A 1 284 ? 43.524 -9.229 21.258 1.00 83.19 284 ARG A N 1
ATOM 2100 C CA . ARG A 1 284 ? 44.129 -10.469 21.774 1.00 83.19 284 ARG A CA 1
ATOM 2101 C C . ARG A 1 284 ? 45.003 -11.155 20.733 1.00 83.19 284 ARG A C 1
ATOM 2103 O O . ARG A 1 284 ? 46.103 -11.589 21.077 1.00 83.19 284 ARG A O 1
ATOM 2110 N N . ILE A 1 285 ? 44.559 -11.225 19.481 1.00 84.69 285 ILE A N 1
ATOM 2111 C CA . ILE A 1 285 ? 45.330 -11.806 18.378 1.00 84.69 285 ILE A CA 1
ATOM 2112 C C . ILE A 1 285 ? 46.606 -10.993 18.161 1.00 84.69 285 ILE A C 1
ATOM 2114 O O . ILE A 1 285 ? 47.691 -11.573 18.197 1.00 84.69 285 ILE A O 1
ATOM 2118 N N . LEU A 1 286 ? 46.504 -9.665 18.064 1.00 82.44 286 LEU A N 1
ATOM 2119 C CA . LEU A 1 286 ? 47.656 -8.770 17.924 1.00 82.44 286 LEU A CA 1
ATOM 2120 C C . LEU A 1 286 ? 48.607 -8.856 19.123 1.00 82.44 286 LEU A C 1
ATOM 2122 O O . LEU A 1 286 ? 49.815 -8.980 18.936 1.00 82.44 286 LEU A O 1
ATOM 2126 N N . ALA A 1 287 ? 48.090 -8.879 20.354 1.00 81.06 287 ALA A N 1
ATOM 2127 C CA . ALA A 1 287 ? 48.912 -9.038 21.552 1.00 81.06 287 ALA A CA 1
ATOM 2128 C C . ALA A 1 287 ? 49.593 -10.415 21.612 1.00 81.06 287 ALA A C 1
ATOM 2130 O O . ALA A 1 287 ? 50.738 -10.521 22.053 1.00 81.06 287 ALA A O 1
ATOM 2131 N N . SER A 1 288 ? 48.918 -11.479 21.165 1.00 83.00 288 SER A N 1
ATOM 2132 C CA . SER A 1 288 ? 49.500 -12.821 21.088 1.00 83.00 288 SER A CA 1
ATOM 2133 C C . SER A 1 288 ? 50.558 -12.924 19.985 1.00 83.00 288 SER A C 1
ATOM 2135 O O . SER A 1 288 ? 51.595 -13.545 20.205 1.00 83.00 288 SER A O 1
ATOM 2137 N N . GLY A 1 289 ? 50.341 -12.267 18.841 1.00 78.12 289 GLY A N 1
ATOM 2138 C CA . GLY A 1 289 ? 51.303 -12.157 17.748 1.00 78.12 289 GLY A CA 1
ATOM 2139 C C . GLY A 1 289 ? 52.537 -11.371 18.177 1.00 78.12 289 GLY A C 1
ATOM 2140 O O . GLY A 1 289 ? 53.651 -11.871 18.054 1.00 78.12 289 GLY A O 1
ATOM 2141 N N . TYR A 1 290 ? 52.344 -10.209 18.807 1.00 78.06 290 TYR A N 1
ATOM 2142 C CA . TYR A 1 290 ? 53.431 -9.400 19.358 1.00 78.06 290 TYR A CA 1
ATOM 2143 C C . TYR A 1 290 ? 54.253 -10.176 20.395 1.00 78.06 290 TYR A C 1
ATOM 2145 O O . TYR A 1 290 ? 55.476 -10.188 20.310 1.00 78.06 290 TYR A O 1
ATOM 2153 N N . ARG A 1 291 ? 53.608 -10.903 21.324 1.00 78.19 291 ARG A N 1
ATOM 2154 C CA . ARG A 1 291 ? 54.310 -11.744 22.315 1.00 78.19 291 ARG A CA 1
ATOM 2155 C C . ARG A 1 291 ? 55.071 -12.917 21.692 1.00 78.19 291 ARG A C 1
ATOM 2157 O O . ARG A 1 291 ? 56.095 -13.322 22.238 1.00 78.19 291 ARG A O 1
ATOM 2164 N N . ARG A 1 292 ? 54.584 -13.493 20.586 1.00 76.12 292 ARG A N 1
ATOM 2165 C CA . ARG A 1 292 ? 55.316 -14.535 19.843 1.00 76.12 292 ARG A CA 1
ATOM 2166 C C . ARG A 1 292 ? 56.537 -13.942 19.145 1.00 76.12 292 ARG A C 1
ATOM 2168 O O . ARG A 1 292 ? 57.620 -14.498 19.286 1.00 76.12 292 ARG A O 1
ATOM 2175 N N . CYS A 1 293 ? 56.393 -12.788 18.496 1.00 73.44 293 CYS A N 1
ATOM 2176 C CA . CYS A 1 293 ? 57.509 -12.083 17.864 1.00 73.44 293 CYS A CA 1
ATOM 2177 C C . CYS A 1 293 ? 58.548 -11.598 18.888 1.00 73.44 293 CYS A C 1
ATOM 2179 O O . CYS A 1 293 ? 59.743 -11.710 18.643 1.00 73.44 293 CYS A O 1
ATOM 2181 N N . SER A 1 294 ? 58.119 -11.130 20.065 1.00 70.56 294 SER A N 1
ATOM 2182 C CA . SER A 1 294 ? 59.028 -10.668 21.121 1.00 70.56 294 SER A CA 1
ATOM 2183 C C . SER A 1 294 ? 59.755 -11.809 21.842 1.00 70.56 294 SER A C 1
ATOM 2185 O O . SER A 1 294 ? 60.833 -11.591 22.378 1.00 70.56 294 SER A O 1
ATOM 2187 N N . ARG A 1 295 ? 59.180 -13.022 21.884 1.00 61.97 295 ARG A N 1
ATOM 2188 C CA . ARG A 1 295 ? 59.839 -14.230 22.424 1.00 61.97 295 ARG A CA 1
ATOM 2189 C C . ARG A 1 295 ? 60.737 -14.938 21.410 1.00 61.97 295 ARG A C 1
ATOM 2191 O O . ARG A 1 295 ? 61.616 -15.682 21.819 1.00 61.97 295 ARG A O 1
ATOM 2198 N N . ALA A 1 296 ? 60.504 -14.724 20.117 1.00 58.41 296 ALA A N 1
ATOM 2199 C CA . ALA A 1 296 ? 61.349 -15.232 19.040 1.00 58.41 296 ALA A CA 1
ATOM 2200 C C . ALA A 1 296 ? 62.578 -14.346 18.770 1.00 58.41 296 ALA A C 1
ATOM 2202 O O . ALA A 1 296 ? 63.389 -14.694 17.917 1.00 58.41 296 ALA A O 1
ATOM 2203 N N . ALA A 1 297 ? 62.732 -13.220 19.478 1.00 55.75 297 ALA A N 1
ATOM 2204 C CA . ALA A 1 297 ? 63.975 -12.463 19.465 1.00 55.75 297 ALA A CA 1
ATOM 2205 C C . ALA A 1 297 ? 65.061 -13.290 20.185 1.00 55.75 297 ALA A C 1
ATOM 2207 O O . ALA A 1 297 ? 64.923 -13.533 21.388 1.00 55.75 297 ALA A O 1
ATOM 2208 N N . PRO A 1 298 ? 66.111 -13.761 19.486 1.00 54.47 298 PRO A N 1
ATOM 2209 C CA . PRO A 1 298 ? 67.201 -14.480 20.129 1.00 54.47 298 PRO A CA 1
ATOM 2210 C C . PRO A 1 298 ? 67.915 -13.545 21.111 1.00 54.47 298 PRO A C 1
ATOM 2212 O O . PRO A 1 298 ? 68.085 -12.353 20.839 1.00 54.47 298 PRO A O 1
ATOM 2215 N N . ALA A 1 299 ? 68.306 -14.082 22.268 1.00 56.59 299 ALA A N 1
ATOM 2216 C CA . ALA A 1 299 ? 69.154 -13.370 23.215 1.00 56.59 299 ALA A CA 1
ATOM 2217 C C . ALA A 1 299 ? 70.423 -12.877 22.490 1.00 56.59 299 ALA A C 1
ATOM 2219 O O . ALA A 1 299 ? 70.962 -13.617 21.664 1.00 56.59 299 ALA A O 1
ATOM 2220 N N . PRO A 1 300 ? 70.899 -11.645 22.747 1.00 53.91 300 PRO A N 1
ATOM 2221 C CA . PRO A 1 300 ? 72.173 -11.207 22.206 1.00 53.91 300 PRO A CA 1
ATOM 2222 C C . PRO A 1 300 ? 73.278 -12.000 22.907 1.00 53.91 300 PRO A C 1
ATOM 2224 O O . PRO A 1 300 ? 73.635 -11.699 24.047 1.00 53.91 300 PRO A O 1
ATOM 2227 N N . ASP A 1 301 ? 73.783 -13.034 22.239 1.00 47.47 301 ASP A N 1
ATOM 2228 C CA . ASP A 1 301 ? 74.964 -13.753 22.693 1.00 47.47 301 ASP A CA 1
ATOM 2229 C C . ASP A 1 301 ? 76.164 -12.803 22.710 1.00 47.47 301 ASP A C 1
ATOM 2231 O O . ASP A 1 301 ? 76.479 -12.096 21.749 1.00 47.47 301 ASP A O 1
ATOM 2235 N N . ALA A 1 302 ? 76.813 -12.783 23.868 1.00 49.75 302 ALA A N 1
ATOM 2236 C CA . ALA A 1 302 ? 78.105 -12.173 24.091 1.00 49.75 302 ALA A CA 1
ATOM 2237 C C . ALA A 1 302 ? 79.181 -12.894 23.258 1.00 49.75 302 ALA A C 1
ATOM 2239 O O . ALA A 1 302 ? 79.263 -14.119 23.295 1.00 49.75 302 ALA A O 1
ATOM 2240 N N . GLY A 1 303 ? 80.042 -12.141 22.563 1.00 42.62 303 GLY A N 1
ATOM 2241 C CA . GLY A 1 303 ? 81.225 -12.708 21.905 1.00 42.62 303 GLY A CA 1
ATOM 2242 C C . GLY A 1 303 ? 81.844 -11.849 20.800 1.00 42.62 303 GLY A C 1
ATOM 2243 O O . GLY A 1 303 ? 81.575 -12.070 19.630 1.00 42.62 303 GLY A O 1
ATOM 2244 N N . GLU A 1 304 ? 82.656 -10.876 21.218 1.00 42.81 304 GLU A N 1
ATOM 2245 C CA . GLU A 1 304 ? 83.920 -10.388 20.622 1.00 42.81 304 GLU A CA 1
ATOM 2246 C C . GLU A 1 304 ? 84.109 -10.276 19.089 1.00 42.81 304 GLU A C 1
ATOM 2248 O O . GLU A 1 304 ? 84.158 -11.260 18.359 1.00 42.81 304 GLU A O 1
ATOM 2253 N N . GLY A 1 305 ? 84.425 -9.056 18.622 1.00 38.50 305 GLY A N 1
ATOM 2254 C CA . GLY A 1 305 ? 85.000 -8.852 17.285 1.00 38.50 305 GLY A CA 1
ATOM 2255 C C . GLY A 1 305 ? 85.091 -7.402 16.801 1.00 38.50 305 GLY A C 1
ATOM 2256 O O . GLY A 1 305 ? 84.336 -6.992 15.934 1.00 38.50 305 GLY A O 1
ATOM 2257 N N . SER A 1 306 ? 86.021 -6.641 17.384 1.00 42.09 306 SER A N 1
ATOM 2258 C CA . SER A 1 306 ? 86.682 -5.413 16.893 1.00 42.09 306 SER A CA 1
ATOM 2259 C C . SER A 1 306 ? 86.308 -4.854 15.498 1.00 42.09 306 SER A C 1
ATOM 2261 O O . SER A 1 306 ? 86.531 -5.494 14.473 1.00 42.09 306 SER A O 1
ATOM 2263 N N . GLY A 1 307 ? 85.891 -3.581 15.454 1.00 37.41 307 GLY A N 1
ATOM 2264 C CA . GLY A 1 307 ? 85.782 -2.797 14.218 1.00 37.41 307 GLY A CA 1
ATOM 2265 C C . GLY A 1 307 ? 85.217 -1.396 14.451 1.00 37.41 307 GLY A C 1
ATOM 2266 O O . GLY A 1 307 ? 84.011 -1.181 14.412 1.00 37.41 307 GLY A O 1
ATOM 2267 N N . ALA A 1 308 ? 86.094 -0.436 14.737 1.00 44.56 308 ALA A N 1
ATOM 2268 C CA . ALA A 1 308 ? 85.759 0.959 14.998 1.00 44.56 308 ALA A CA 1
ATOM 2269 C C . ALA A 1 308 ? 85.041 1.648 13.817 1.00 44.56 308 ALA A C 1
ATOM 2271 O O . ALA A 1 308 ? 85.510 1.607 12.685 1.00 44.56 308 ALA A O 1
ATOM 2272 N N . GLY A 1 309 ? 83.965 2.383 14.111 1.00 38.47 309 GLY A N 1
ATOM 2273 C CA . GLY A 1 309 ? 83.284 3.252 13.149 1.00 38.47 309 GLY A CA 1
ATOM 2274 C C . GLY A 1 309 ? 82.302 4.191 13.841 1.00 38.47 309 GLY A C 1
ATOM 2275 O O . GLY A 1 309 ? 81.149 3.850 14.074 1.00 38.47 309 GLY A O 1
ATOM 2276 N N . ARG A 1 310 ? 82.782 5.378 14.221 1.00 45.09 310 ARG A N 1
ATOM 2277 C CA . ARG A 1 310 ? 82.001 6.458 14.841 1.00 45.09 310 ARG A CA 1
ATOM 2278 C C . ARG A 1 310 ? 80.856 6.903 13.922 1.00 45.09 310 ARG A C 1
ATOM 2280 O O . ARG A 1 310 ? 81.105 7.251 12.775 1.00 45.09 310 ARG A O 1
ATOM 2287 N N . GLY A 1 311 ? 79.646 7.031 14.464 1.00 39.75 311 GLY A N 1
ATOM 2288 C CA . GLY A 1 311 ? 78.522 7.664 13.768 1.00 39.75 311 GLY A CA 1
ATOM 2289 C C . GLY A 1 311 ? 77.372 7.987 14.715 1.00 39.75 311 GLY A C 1
ATOM 2290 O O . GLY A 1 311 ? 76.535 7.143 15.000 1.00 39.75 311 GLY A O 1
ATOM 2291 N N . ARG A 1 312 ? 77.356 9.219 15.234 1.00 47.53 312 ARG A N 1
ATOM 2292 C CA . ARG A 1 312 ? 76.249 9.799 16.008 1.00 47.53 312 ARG A CA 1
ATOM 2293 C C . ARG A 1 312 ? 74.963 9.813 15.171 1.00 47.53 312 ARG A C 1
ATOM 2295 O O . ARG A 1 312 ? 74.982 10.322 14.058 1.00 47.53 312 ARG A O 1
ATOM 2302 N N . GLY A 1 313 ? 73.842 9.395 15.752 1.00 39.47 313 GLY A N 1
ATOM 2303 C CA . GLY A 1 313 ? 72.515 9.605 15.170 1.00 39.47 313 GLY A CA 1
ATOM 2304 C C . GLY A 1 313 ? 71.416 9.290 16.177 1.00 39.47 313 GLY A C 1
ATOM 2305 O O . GLY A 1 313 ? 71.007 8.145 16.308 1.00 39.47 313 GLY A O 1
ATOM 2306 N N . GLY A 1 314 ? 70.978 10.299 16.932 1.00 43.22 314 GLY A N 1
ATOM 2307 C CA . GLY A 1 314 ? 69.884 10.169 17.891 1.00 43.22 314 GLY A CA 1
ATOM 2308 C C . GLY A 1 314 ? 68.540 9.962 17.191 1.00 43.22 314 GLY A C 1
ATOM 2309 O O . GLY A 1 314 ? 68.143 10.774 16.356 1.00 43.22 314 GLY A O 1
ATOM 2310 N N . ALA A 1 315 ? 67.821 8.908 17.569 1.00 41.69 315 ALA A N 1
ATOM 2311 C CA . ALA A 1 315 ? 66.417 8.740 17.224 1.00 41.69 315 ALA A CA 1
ATOM 2312 C C . ALA A 1 315 ? 65.569 9.550 18.215 1.00 41.69 315 ALA A C 1
ATOM 2314 O O . ALA A 1 315 ? 65.369 9.161 19.363 1.00 41.69 315 ALA A O 1
ATOM 2315 N N . LYS A 1 316 ? 65.112 10.721 17.763 1.00 44.56 316 LYS A N 1
ATOM 2316 C CA . LYS A 1 316 ? 64.057 11.502 18.415 1.00 44.56 316 LYS A CA 1
ATOM 2317 C C . LYS A 1 316 ? 62.752 10.706 18.381 1.00 44.56 316 LYS A C 1
ATOM 2319 O O . LYS A 1 316 ? 62.235 10.427 17.301 1.00 44.56 316 LYS A O 1
ATOM 2324 N N . GLU A 1 317 ? 62.193 10.448 19.560 1.00 40.34 317 GLU A N 1
ATOM 2325 C CA . GLU A 1 317 ? 60.755 10.279 19.762 1.00 40.34 317 GLU A CA 1
ATOM 2326 C C . GLU A 1 317 ? 60.001 11.399 19.030 1.00 40.34 317 GLU A C 1
ATOM 2328 O O . GLU A 1 317 ? 60.122 12.578 19.369 1.00 40.34 317 GLU A O 1
ATOM 2333 N N . ARG A 1 318 ? 59.200 11.044 18.023 1.00 41.22 318 ARG A N 1
ATOM 2334 C CA . ARG A 1 318 ? 58.097 11.893 17.575 1.00 41.22 318 ARG A CA 1
ATOM 2335 C C . ARG A 1 318 ? 56.824 11.381 18.234 1.00 41.22 318 ARG A C 1
ATOM 2337 O O . ARG A 1 318 ? 56.155 10.498 17.711 1.00 41.22 318 ARG A O 1
ATOM 2344 N N . ARG A 1 319 ? 56.492 11.985 19.378 1.00 38.38 319 ARG A N 1
ATOM 2345 C CA . ARG A 1 319 ? 55.097 12.177 19.784 1.00 38.38 319 ARG A CA 1
ATOM 2346 C C . ARG A 1 319 ? 54.391 12.909 18.644 1.00 38.38 319 ARG A C 1
ATOM 2348 O O . ARG A 1 319 ? 54.728 14.055 18.359 1.00 38.38 319 ARG A O 1
ATOM 2355 N N . VAL A 1 320 ? 53.435 12.253 17.999 1.00 42.06 320 VAL A N 1
ATOM 2356 C CA . VAL A 1 320 ? 52.412 12.939 17.210 1.00 42.06 320 VAL A CA 1
ATOM 2357 C C . VAL A 1 320 ? 51.171 12.984 18.086 1.00 42.06 320 VAL A C 1
ATOM 2359 O O . VAL A 1 320 ? 50.392 12.042 18.151 1.00 42.06 320 VAL A O 1
ATOM 2362 N N . SER A 1 321 ? 51.060 14.072 18.837 1.00 39.84 321 SER A N 1
ATOM 2363 C CA . SER A 1 321 ? 49.796 14.592 19.338 1.00 39.84 321 SER A CA 1
ATOM 2364 C C . SER A 1 321 ? 49.221 15.477 18.237 1.00 39.84 321 SER A C 1
ATOM 2366 O O . SER A 1 321 ? 49.870 16.453 17.859 1.00 39.84 321 SER A O 1
ATOM 2368 N N . PHE A 1 322 ? 48.045 15.130 17.722 1.00 42.62 322 PHE A N 1
ATOM 2369 C CA . PHE A 1 322 ? 47.208 16.067 16.979 1.00 42.62 322 PHE A CA 1
ATOM 2370 C C . PHE A 1 322 ? 45.972 16.368 17.823 1.00 42.62 322 PHE A C 1
ATOM 2372 O O . PHE A 1 322 ? 45.387 15.458 18.413 1.00 42.62 322 PHE A O 1
ATOM 2379 N N . ALA A 1 323 ? 45.719 17.669 17.938 1.00 53.44 323 ALA A N 1
ATOM 2380 C CA . ALA A 1 323 ? 44.553 18.292 18.542 1.00 53.44 323 ALA A CA 1
ATOM 2381 C C . ALA A 1 323 ? 43.315 18.120 17.657 1.00 53.44 323 ALA A C 1
ATOM 2383 O O . ALA A 1 323 ? 43.505 17.932 16.431 1.00 53.44 323 ALA A O 1
#

Radius of gyration: 38.24 Å; chains: 1; bounding box: 156×53×80 Å

Sequence (323 aa):
EGGSGGLAEEEEGGTFFDGSSPSSSTSRRFFPPSLAGLSEQASVTAILADSGLTDTYVQLLCRFDPGAVPAFLRAHDGYGLEAALRACLEHRCVAGAVYLLESRGDAGQALGLLLQDWEEAAEGALAGADLGRVEVGDPSDDALDDPRRLVEPSSQAARRVAELCLRQSAESRGEQGEAQAQELWIRALEAAGKLLDRVRRASAPERPARKKLEAAFQNQMEDLVRDMSSHVSLGLVATALIEQNQSSCLGDFRSVLMGLLGESHATLDLLHSATRCAGSEASRILASGYRRCSRAAPAPDAGEGSGAGRGRGGAKERRVSFA

pLDDT: mean 70.08, std 19.59, range [29.66, 94.44]